Protein AF-A0A1I2IG84-F1 (afdb_monomer)

Organism: NCBI:txid1076937

Radius of gyration: 34.76 Å; Cα contacts (8 Å, |Δi|>4): 180; chains: 1; bounding box: 82×19×116 Å

Foldseek 3Di:
DDCVVVVVVVVVVVVVVVVVVVVVVVVVVVVVVVVVVVVVVVVVVVVVVVVVVVVVVVVVVVVVVVVLVVLLVVLVVQCVVDDDPVSNVVSVVVNVVSVLVVVCVVCQDQKPVSLVVNLVVVLVVLLPDPQADEAEAEPPPDDIDTDDSVLSVVVSVVSVVVCVVQPPANFRYWYWHWDDDQQKIKIWIWTQHPVRDIDIDIDIGGHDPPPPDD

Nearest PDB structures (foldseek):
  5iuj-assembly2_E  TM=4.106E-01  e=4.496E-04  Bacillus subtilis subsp. subtilis str. 168
  3ehh-assembly1_B  TM=4.763E-01  e=6.878E-04  Bacillus subtilis
  7ssi-assembly1_B  TM=4.061E-01  e=7.766E-04  Bacillus subtilis subsp. subtilis str. 168
  3ehh-assembly1_A  TM=4.782E-01  e=1.425E-03  Bacillus subtilis
  5iuk-assembly2_E  TM=3.752E-01  e=1.262E-03  Bacillus subtilis subsp. subtilis str. 168

Sequence (214 aa):
MDIAPLALLVLFFIACILWWRERMRAQHLLREQHRRNAELMRTTERCESLARLHRSAEERERLYADGHAAIRAQLENLLASGPVAAQADLARTLLQHLDATAALIDDVPRTLSETLQAVRSEATRRLTTPAARLDWDCAENLPDLPLAPDQALRLLRRVRETLDELLEDQGQALCIRIDRTGAKLTFEITHENATHVPREAIVRFALPRADTGA

Structure (mmCIF, N/CA/C/O backbone):
data_AF-A0A1I2IG84-F1
#
_entry.id   AF-A0A1I2IG84-F1
#
loop_
_atom_site.group_PDB
_atom_site.id
_atom_site.type_symbol
_atom_site.label_atom_id
_atom_site.label_alt_id
_atom_site.label_comp_id
_atom_site.label_asym_id
_atom_site.label_entity_id
_atom_site.label_seq_id
_atom_site.pdbx_PDB_ins_code
_atom_site.Cartn_x
_atom_site.Cartn_y
_atom_site.Cartn_z
_atom_site.occupancy
_atom_sit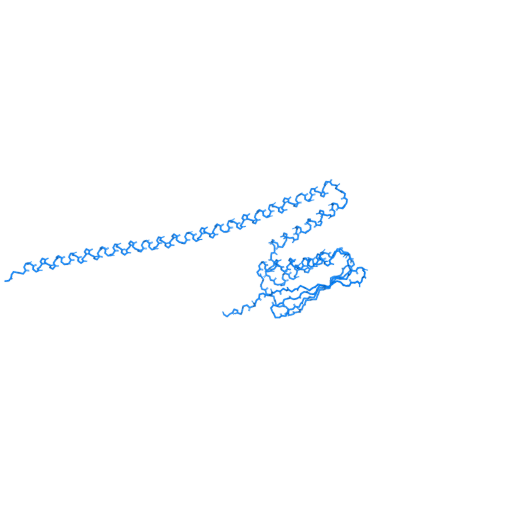e.B_iso_or_equiv
_atom_site.auth_seq_id
_atom_site.auth_comp_id
_atom_site.auth_asym_id
_atom_site.auth_atom_id
_atom_site.pdbx_PDB_model_num
ATOM 1 N N . MET A 1 1 ? -49.528 -10.946 78.533 1.00 54.19 1 MET A N 1
ATOM 2 C CA . MET A 1 1 ? -48.696 -11.324 77.371 1.00 54.19 1 MET A CA 1
ATOM 3 C C . MET A 1 1 ? -47.689 -10.214 77.172 1.00 54.19 1 MET A C 1
ATOM 5 O O . MET A 1 1 ? -48.096 -9.114 76.820 1.00 54.19 1 MET A O 1
ATOM 9 N N . ASP A 1 2 ? -46.420 -10.470 77.479 1.00 74.75 2 ASP A N 1
ATOM 10 C CA . ASP A 1 2 ? -45.370 -9.458 77.374 1.00 74.75 2 ASP A CA 1
ATOM 11 C C . ASP A 1 2 ? -45.037 -9.181 75.907 1.00 74.75 2 ASP A C 1
ATOM 13 O O . ASP A 1 2 ? -44.722 -10.085 75.138 1.00 74.75 2 ASP A O 1
ATOM 17 N N . ILE A 1 3 ? -45.137 -7.910 75.518 1.00 83.56 3 ILE A N 1
ATOM 18 C CA . ILE A 1 3 ? -44.921 -7.418 74.145 1.00 83.56 3 ILE A CA 1
ATOM 19 C C . ILE A 1 3 ? -43.415 -7.196 73.873 1.00 83.56 3 ILE A C 1
ATOM 21 O O . ILE A 1 3 ? -42.967 -7.178 72.726 1.00 83.56 3 ILE A O 1
ATOM 25 N N . ALA A 1 4 ? -42.608 -7.101 74.933 1.00 87.19 4 ALA A N 1
ATOM 26 C CA . ALA A 1 4 ? -41.163 -6.874 74.891 1.00 87.19 4 ALA A CA 1
ATOM 27 C C . ALA A 1 4 ? -40.347 -7.847 74.000 1.00 87.19 4 ALA A C 1
ATOM 29 O O . ALA A 1 4 ? -39.517 -7.361 73.227 1.00 87.19 4 ALA A O 1
ATOM 30 N N . PRO A 1 5 ? -40.551 -9.184 74.022 1.00 91.31 5 PRO A N 1
ATOM 31 C CA . PRO A 1 5 ? -39.768 -10.099 73.184 1.00 91.31 5 PRO A CA 1
ATOM 32 C C . PRO A 1 5 ? -40.062 -9.942 71.685 1.00 91.31 5 PRO A C 1
ATOM 34 O O . PRO A 1 5 ? -39.158 -10.074 70.861 1.00 91.31 5 PRO A O 1
ATOM 37 N N . LEU A 1 6 ? -41.305 -9.609 71.322 1.00 91.19 6 LEU A N 1
ATOM 38 C CA . LEU A 1 6 ? -41.692 -9.347 69.933 1.00 91.19 6 LEU A CA 1
ATOM 39 C C . LEU A 1 6 ? -41.027 -8.073 69.401 1.00 91.19 6 LEU A C 1
ATOM 41 O O . LEU A 1 6 ? -40.508 -8.075 68.287 1.00 91.19 6 LEU A O 1
ATOM 45 N N . ALA A 1 7 ? -40.980 -7.010 70.208 1.00 92.00 7 ALA A N 1
ATOM 46 C CA . ALA A 1 7 ? -40.324 -5.760 69.826 1.00 92.00 7 ALA A CA 1
ATOM 47 C C . ALA A 1 7 ? -38.814 -5.944 69.571 1.00 92.00 7 ALA A C 1
ATOM 49 O O . ALA A 1 7 ? -38.282 -5.415 68.593 1.00 92.00 7 ALA A O 1
ATOM 50 N N . LEU A 1 8 ? -38.130 -6.741 70.400 1.00 94.75 8 LEU A N 1
ATOM 51 C CA . LEU A 1 8 ? -36.711 -7.069 70.214 1.00 94.75 8 LEU A CA 1
ATOM 52 C C . LEU A 1 8 ? -36.457 -7.875 68.936 1.00 94.75 8 LEU A C 1
ATOM 54 O O . LEU A 1 8 ? -35.522 -7.566 68.196 1.00 94.75 8 LEU A O 1
ATOM 58 N N . LEU A 1 9 ? -37.305 -8.865 68.642 1.00 95.12 9 LEU A N 1
ATOM 59 C CA . LEU A 1 9 ? -37.215 -9.641 67.402 1.00 95.12 9 LEU A CA 1
ATOM 60 C C . LEU A 1 9 ? -37.380 -8.758 66.163 1.00 95.12 9 LEU A C 1
ATOM 62 O O . LEU A 1 9 ? -36.622 -8.902 65.205 1.00 95.12 9 LEU A O 1
ATOM 66 N N . VAL A 1 10 ? -38.327 -7.816 66.196 1.00 94.75 10 VAL A N 1
ATOM 67 C CA . VAL A 1 10 ? -38.555 -6.872 65.093 1.00 94.75 10 VAL A CA 1
ATOM 68 C C . VAL A 1 10 ? -37.339 -5.965 64.886 1.00 94.75 10 VAL A C 1
ATOM 70 O O . VAL A 1 10 ? -36.881 -5.818 63.754 1.00 94.75 10 VAL A O 1
ATOM 73 N N . LEU A 1 11 ? -36.762 -5.408 65.956 1.00 95.75 11 LEU A N 1
ATOM 74 C CA . LEU A 1 11 ? -35.555 -4.577 65.863 1.00 95.75 11 LEU A CA 1
ATOM 75 C C . LEU A 1 11 ? -34.353 -5.357 65.319 1.00 95.75 11 LEU A C 1
ATOM 77 O O . LEU A 1 11 ? -33.624 -4.841 64.471 1.00 95.75 11 LEU A O 1
ATOM 81 N N . PHE A 1 12 ? -34.172 -6.605 65.754 1.00 96.44 12 PHE A N 1
ATOM 82 C CA . PHE A 1 12 ? -33.120 -7.480 65.240 1.00 96.44 12 PHE A CA 1
ATOM 83 C C . PHE A 1 12 ? -33.297 -7.757 63.741 1.00 96.44 12 PHE A C 1
ATOM 85 O O . PHE A 1 12 ? -32.346 -7.627 62.970 1.00 96.44 12 PHE A O 1
ATOM 92 N N . PHE A 1 13 ? -34.525 -8.051 63.301 1.00 96.81 13 PHE A N 1
ATOM 93 C CA . PHE A 1 13 ? -34.829 -8.267 61.885 1.00 96.81 13 PHE A CA 1
ATOM 94 C C . PHE A 1 13 ? -34.551 -7.017 61.041 1.00 96.81 13 PHE A C 1
ATOM 96 O O . PHE A 1 13 ? -33.944 -7.113 59.974 1.00 96.81 13 PHE A O 1
ATOM 103 N N . ILE A 1 14 ? -34.934 -5.834 61.535 1.00 96.56 14 ILE A N 1
ATOM 104 C CA . ILE A 1 14 ? -34.659 -4.553 60.870 1.00 96.56 14 ILE A CA 1
ATOM 105 C C . ILE A 1 14 ? -33.147 -4.316 60.763 1.00 96.56 14 ILE A C 1
ATOM 107 O O . ILE A 1 14 ? -32.663 -3.961 59.687 1.00 96.56 14 ILE A O 1
ATOM 111 N N . ALA A 1 15 ? -32.387 -4.560 61.834 1.00 96.19 15 ALA A N 1
ATOM 112 C CA . ALA A 1 15 ? -30.932 -4.422 61.829 1.00 96.19 15 ALA A CA 1
ATOM 113 C C . ALA A 1 15 ? -30.267 -5.378 60.822 1.00 96.19 15 ALA A C 1
ATOM 115 O O . ALA A 1 15 ? -29.409 -4.951 60.045 1.00 96.19 15 ALA A O 1
ATOM 116 N N . CYS A 1 16 ? -30.710 -6.639 60.759 1.00 96.69 16 CYS A N 1
ATOM 117 C CA . CYS A 1 16 ? -30.241 -7.605 59.764 1.00 96.69 16 CYS A CA 1
ATOM 118 C C . CYS A 1 16 ? -30.548 -7.162 58.327 1.00 96.69 16 CYS A C 1
ATOM 120 O O . CYS A 1 16 ? -29.677 -7.262 57.463 1.00 96.69 16 CYS A O 1
ATOM 122 N N . ILE A 1 17 ? -31.751 -6.641 58.062 1.00 96.50 17 ILE A N 1
ATOM 123 C CA . ILE A 1 17 ? -32.136 -6.153 56.729 1.00 96.50 17 ILE A CA 1
ATOM 124 C C . ILE A 1 17 ? -31.284 -4.944 56.323 1.00 96.50 17 ILE A C 1
ATOM 126 O O . ILE A 1 17 ? -30.811 -4.884 55.186 1.00 96.50 17 ILE A O 1
ATOM 130 N N . LEU A 1 18 ? -31.057 -3.988 57.230 1.00 96.44 18 LEU A N 1
ATOM 131 C CA . LEU A 1 18 ? -30.232 -2.808 56.955 1.00 96.44 18 LEU A CA 1
ATOM 132 C C . LEU A 1 18 ? -28.776 -3.192 56.675 1.00 96.44 18 LEU A C 1
ATOM 134 O O . LEU A 1 18 ? -28.220 -2.756 55.664 1.00 96.44 18 LEU A O 1
ATOM 138 N N . TRP A 1 19 ? -28.202 -4.069 57.502 1.00 96.31 19 TRP A N 1
ATOM 139 C CA . TRP A 1 19 ? -26.849 -4.586 57.307 1.00 96.31 19 TRP A CA 1
ATOM 140 C C . TRP A 1 19 ? -26.716 -5.347 55.984 1.00 96.31 19 TRP A C 1
ATOM 142 O O . TRP A 1 19 ? -25.781 -5.107 55.218 1.00 96.31 19 TRP A O 1
ATOM 152 N N . TRP A 1 20 ? -27.686 -6.207 55.654 1.00 94.38 20 TRP A N 1
ATOM 153 C CA . TRP A 1 20 ? -27.698 -6.931 54.383 1.00 94.38 20 TRP A CA 1
ATOM 154 C C . TRP A 1 20 ? -27.808 -5.976 53.190 1.00 94.38 20 TRP A C 1
ATOM 156 O O . TRP A 1 20 ? -27.072 -6.125 52.212 1.00 94.38 20 TRP A O 1
ATOM 166 N N . ARG A 1 21 ? -28.653 -4.942 53.275 1.00 96.44 21 ARG A N 1
ATOM 167 C CA . ARG A 1 21 ? -28.808 -3.940 52.212 1.00 96.44 21 ARG A CA 1
ATOM 168 C C . ARG A 1 21 ? -27.515 -3.167 51.964 1.00 96.44 21 ARG A C 1
ATOM 170 O O . ARG A 1 21 ? -27.141 -2.948 50.813 1.00 96.44 21 ARG A O 1
ATOM 177 N N . GLU A 1 22 ? -26.829 -2.757 53.022 1.00 95.25 22 GLU A N 1
ATOM 178 C CA . GLU A 1 22 ? -25.568 -2.021 52.930 1.00 95.25 22 GLU A CA 1
ATOM 179 C C . GLU A 1 22 ? -24.434 -2.898 52.392 1.00 95.25 22 GLU A C 1
ATOM 181 O O . GLU A 1 22 ? -23.708 -2.499 51.477 1.00 95.25 22 GLU A O 1
ATOM 186 N N . ARG A 1 23 ? -24.367 -4.155 52.845 1.00 95.06 23 ARG A N 1
ATOM 187 C CA . ARG A 1 23 ? -23.447 -5.164 52.311 1.00 95.06 23 ARG A CA 1
ATOM 188 C C . ARG A 1 23 ? -23.690 -5.428 50.822 1.00 95.06 23 ARG A C 1
ATOM 190 O O . ARG A 1 23 ? -22.730 -5.494 50.056 1.00 95.06 23 ARG A O 1
ATOM 197 N N . MET A 1 24 ? -24.951 -5.531 50.396 1.00 92.38 24 MET A N 1
ATOM 198 C CA . MET A 1 24 ? -25.326 -5.732 48.989 1.00 92.38 24 MET A CA 1
ATOM 199 C C . MET A 1 24 ? -24.953 -4.528 48.121 1.00 92.38 24 MET A C 1
ATOM 201 O O . MET A 1 24 ? -24.432 -4.716 47.023 1.00 92.38 24 MET A O 1
ATOM 205 N N . ARG A 1 25 ? -25.140 -3.296 48.616 1.00 93.69 25 ARG A N 1
ATOM 206 C CA . ARG A 1 25 ? -24.696 -2.072 47.923 1.00 93.69 25 ARG A CA 1
ATOM 207 C C . ARG A 1 25 ? -23.181 -2.045 47.743 1.00 93.69 25 ARG A C 1
ATOM 209 O O . ARG A 1 25 ? -22.712 -1.812 46.632 1.00 93.69 25 ARG A O 1
ATOM 216 N N . ALA A 1 26 ? -22.425 -2.348 48.799 1.00 94.44 26 ALA A N 1
ATOM 217 C CA . ALA A 1 26 ? -20.967 -2.411 48.735 1.00 94.44 26 ALA A CA 1
ATOM 218 C C . ALA A 1 26 ? -20.487 -3.470 47.726 1.00 94.44 26 ALA A C 1
ATOM 220 O O . ALA A 1 26 ? -19.595 -3.209 46.922 1.00 94.44 26 ALA A O 1
ATOM 221 N N . GLN A 1 27 ? -21.120 -4.647 47.706 1.00 94.19 27 GLN A N 1
ATOM 222 C CA . GLN A 1 27 ? -20.804 -5.694 46.731 1.00 94.19 27 GLN A CA 1
ATOM 223 C C . GLN A 1 27 ? -21.159 -5.297 45.295 1.00 94.19 27 GLN A C 1
ATOM 225 O O . GLN A 1 27 ? -20.405 -5.617 44.379 1.00 94.19 27 GLN A O 1
ATOM 230 N N . HIS A 1 28 ? -22.279 -4.603 45.081 1.00 93.94 28 HIS A N 1
ATOM 231 C CA . HIS A 1 28 ? -22.644 -4.092 43.760 1.00 93.94 28 HIS A CA 1
ATOM 232 C C . HIS A 1 28 ? -21.615 -3.088 43.236 1.00 93.94 28 HIS A C 1
ATOM 234 O O . HIS A 1 28 ? -21.130 -3.262 42.121 1.00 93.94 28 HIS A O 1
ATOM 240 N N . LEU A 1 29 ? -21.213 -2.113 44.058 1.00 94.50 29 LEU A N 1
ATOM 241 C CA . LEU A 1 29 ? -20.205 -1.116 43.685 1.00 94.50 29 LEU A CA 1
ATOM 242 C C . LEU A 1 29 ? -18.851 -1.758 43.366 1.00 94.50 29 LEU A C 1
ATOM 244 O O . LEU A 1 29 ? -18.219 -1.401 42.374 1.00 94.50 29 LEU A O 1
ATOM 248 N N . LEU A 1 30 ? -18.426 -2.749 44.156 1.00 94.94 30 LEU A N 1
ATOM 249 C CA . LEU A 1 30 ? -17.199 -3.501 43.881 1.00 94.94 30 LEU A CA 1
ATOM 250 C C . LEU A 1 30 ? -17.290 -4.269 42.559 1.00 94.94 30 LEU A C 1
ATOM 252 O O . LEU A 1 30 ? -16.358 -4.228 41.762 1.00 94.94 30 LEU A O 1
ATOM 256 N N . ARG A 1 31 ? -18.415 -4.940 42.286 1.00 92.69 31 ARG A N 1
ATOM 257 C CA . ARG A 1 31 ? -18.624 -5.652 41.015 1.00 92.69 31 ARG A CA 1
ATOM 258 C C . ARG A 1 31 ? -18.608 -4.699 39.827 1.00 92.69 31 ARG A C 1
ATOM 260 O O . ARG A 1 31 ? -18.030 -5.039 38.801 1.00 92.69 31 ARG A O 1
ATOM 267 N N . GLU A 1 32 ? -19.218 -3.526 39.950 1.00 94.94 32 GLU A N 1
ATOM 268 C CA . GLU A 1 32 ? -19.179 -2.499 38.908 1.00 94.94 32 GLU A CA 1
ATOM 269 C C . GLU A 1 32 ? -17.764 -1.969 38.683 1.00 94.94 32 GLU A C 1
ATOM 271 O O . GLU A 1 32 ? -17.335 -1.880 37.536 1.00 94.94 32 GLU A O 1
ATOM 276 N N . GLN A 1 33 ? -17.014 -1.693 39.752 1.00 95.12 33 GLN A N 1
ATOM 277 C CA . GLN A 1 33 ? -15.607 -1.300 39.662 1.00 95.12 33 GLN A CA 1
ATOM 278 C C . GLN A 1 33 ? -14.765 -2.379 38.980 1.00 95.12 33 GLN A C 1
ATOM 280 O O . GLN A 1 33 ? -14.031 -2.080 38.044 1.00 95.12 33 GLN A O 1
ATOM 285 N N . HIS A 1 34 ? -14.919 -3.645 39.370 1.00 94.38 34 HIS A N 1
ATOM 286 C CA . HIS A 1 34 ? -14.220 -4.752 38.720 1.00 94.38 34 HIS A CA 1
ATOM 287 C C . HIS A 1 34 ? -14.606 -4.901 37.248 1.00 94.38 34 HIS A C 1
ATOM 289 O O . HIS A 1 34 ? -13.732 -5.150 36.424 1.00 94.38 34 HIS A O 1
ATOM 295 N N . ARG A 1 35 ? -15.885 -4.713 36.897 1.00 94.31 35 ARG A N 1
ATOM 296 C CA . ARG A 1 35 ? -16.341 -4.732 35.499 1.00 94.31 35 ARG A CA 1
ATOM 297 C C . ARG A 1 35 ? -15.713 -3.602 34.692 1.00 94.31 35 ARG A C 1
ATOM 299 O O . ARG A 1 35 ? -15.143 -3.880 33.645 1.00 94.31 35 ARG A O 1
ATOM 306 N N . ARG A 1 36 ? -15.760 -2.366 35.199 1.00 93.88 36 ARG A N 1
ATOM 307 C CA . ARG A 1 36 ? -15.153 -1.196 34.547 1.00 93.88 36 ARG A CA 1
ATOM 308 C C . ARG A 1 36 ? -13.648 -1.367 34.389 1.00 93.88 36 ARG A C 1
ATOM 310 O O . ARG A 1 36 ? -13.116 -1.097 33.325 1.00 93.88 36 ARG A O 1
ATOM 317 N N . ASN A 1 37 ? -12.968 -1.859 35.420 1.00 95.31 37 ASN A N 1
ATOM 318 C CA . ASN A 1 37 ? -11.525 -2.071 35.373 1.00 95.31 37 ASN A CA 1
ATOM 319 C C . ASN A 1 37 ? -11.152 -3.183 34.376 1.00 95.31 37 ASN A C 1
ATOM 321 O O . ASN A 1 37 ? -10.250 -3.008 33.565 1.00 95.31 37 ASN A O 1
ATOM 325 N N . ALA A 1 38 ? -11.905 -4.288 34.350 1.00 95.00 38 ALA A N 1
ATOM 326 C CA . ALA A 1 38 ? -11.714 -5.347 33.359 1.00 95.00 38 ALA A CA 1
ATOM 327 C C . ALA A 1 38 ? -11.989 -4.868 31.923 1.00 95.00 38 ALA A C 1
ATOM 329 O O . ALA A 1 38 ? -11.320 -5.299 30.987 1.00 95.00 38 ALA A O 1
ATOM 330 N N . GLU A 1 39 ? -12.967 -3.984 31.732 1.00 94.25 39 GLU A N 1
ATOM 331 C CA . GLU A 1 39 ? -13.246 -3.368 30.436 1.00 94.25 39 GLU A CA 1
ATOM 332 C C . GLU A 1 39 ? -12.111 -2.437 30.002 1.00 94.25 39 GLU A C 1
ATOM 334 O O . GLU A 1 39 ? -11.609 -2.584 28.888 1.00 94.25 39 GLU A O 1
ATOM 339 N N . LEU A 1 40 ? -11.632 -1.572 30.903 1.00 94.44 40 LEU A N 1
ATOM 340 C CA . LEU A 1 40 ? -10.475 -0.713 30.656 1.00 94.44 40 LEU A CA 1
ATOM 341 C C . LEU A 1 40 ? -9.246 -1.540 30.269 1.00 94.44 40 LEU A C 1
ATOM 343 O O . LEU A 1 40 ? -8.670 -1.280 29.217 1.00 94.44 40 LEU A O 1
ATOM 347 N N . MET A 1 41 ? -8.916 -2.591 31.026 1.00 94.25 41 MET A N 1
ATOM 348 C CA . MET A 1 41 ? -7.794 -3.488 30.712 1.00 94.25 41 MET A CA 1
ATOM 349 C C . MET A 1 41 ? -7.911 -4.107 29.313 1.00 94.25 41 MET A C 1
ATOM 351 O O . MET A 1 41 ? -6.958 -4.092 28.538 1.00 94.25 41 MET A O 1
ATOM 355 N N . ARG A 1 42 ? -9.103 -4.581 28.929 1.00 93.69 42 ARG A N 1
ATOM 356 C CA . ARG A 1 42 ? -9.329 -5.126 27.579 1.00 93.69 42 ARG A CA 1
ATOM 357 C C . ARG A 1 42 ? -9.151 -4.069 26.496 1.00 93.69 42 ARG A C 1
ATOM 359 O O . ARG A 1 42 ? -8.644 -4.375 25.419 1.00 93.69 42 ARG A O 1
ATOM 366 N N . THR A 1 43 ? -9.598 -2.838 26.740 1.00 92.00 43 THR A N 1
ATOM 367 C CA . THR A 1 43 ? -9.423 -1.749 25.769 1.00 92.00 43 THR A CA 1
ATOM 368 C C . THR A 1 43 ? -7.960 -1.344 25.633 1.00 92.00 43 THR A C 1
ATOM 370 O O . THR A 1 43 ? -7.491 -1.194 24.507 1.00 92.00 43 THR A O 1
ATOM 373 N N . THR A 1 44 ? -7.211 -1.256 26.735 1.00 94.50 44 THR A N 1
ATOM 374 C CA . THR A 1 44 ? -5.780 -0.931 26.701 1.00 94.50 44 THR A CA 1
ATOM 375 C C . THR A 1 44 ? -4.984 -2.016 25.988 1.00 94.50 44 THR A C 1
ATOM 377 O O . THR A 1 44 ? -4.199 -1.696 25.102 1.00 94.50 44 THR A O 1
ATOM 380 N N . GLU A 1 45 ? -5.251 -3.295 26.269 1.00 93.62 45 GLU A N 1
ATOM 381 C CA . GLU A 1 45 ? -4.613 -4.423 25.577 1.00 93.62 45 GLU A CA 1
ATOM 382 C C . GLU A 1 45 ? -4.863 -4.386 24.063 1.00 93.62 45 GLU A C 1
ATOM 384 O O . GLU A 1 45 ? -3.942 -4.591 23.265 1.00 93.62 45 GLU A O 1
ATOM 389 N N . ARG A 1 46 ? -6.100 -4.076 23.650 1.00 90.19 46 ARG A N 1
ATOM 390 C CA . ARG A 1 46 ? -6.453 -3.905 22.233 1.00 90.19 46 ARG A CA 1
ATOM 391 C C . ARG A 1 46 ? -5.684 -2.745 21.610 1.00 90.19 46 ARG A C 1
ATOM 393 O O . ARG A 1 46 ? -5.048 -2.945 20.576 1.00 90.19 46 ARG A O 1
ATOM 400 N N . CYS A 1 47 ? -5.684 -1.572 22.239 1.00 92.75 47 CYS A N 1
ATOM 401 C CA . CYS A 1 47 ? -4.953 -0.405 21.744 1.00 92.75 47 CYS A CA 1
ATOM 402 C C . CYS A 1 47 ? -3.448 -0.679 21.628 1.00 92.75 47 CYS A C 1
ATOM 404 O O . CYS A 1 47 ? -2.843 -0.358 20.609 1.00 92.75 47 CYS A O 1
ATOM 406 N N . GLU A 1 48 ? -2.845 -1.336 22.619 1.00 93.06 48 GLU A N 1
ATOM 407 C CA . GLU A 1 48 ? -1.438 -1.730 22.565 1.00 93.06 48 GLU A CA 1
ATOM 408 C C . GLU A 1 48 ? -1.149 -2.720 21.439 1.00 93.06 48 GLU A C 1
ATOM 410 O O . GLU A 1 48 ? -0.117 -2.612 20.775 1.00 93.06 48 GLU A O 1
ATOM 415 N N . SER A 1 49 ? -2.035 -3.695 21.217 1.00 88.94 49 SER A N 1
ATOM 416 C CA . SER A 1 49 ? -1.872 -4.666 20.134 1.00 88.94 49 SER A CA 1
ATOM 417 C C . SER A 1 49 ? -1.885 -3.985 18.763 1.00 88.94 49 SER A C 1
ATOM 419 O O . SER A 1 49 ? -0.997 -4.242 17.952 1.00 88.94 49 SER A O 1
ATOM 421 N N . LEU A 1 50 ? -2.805 -3.041 18.547 1.00 88.00 50 LEU A N 1
ATOM 422 C CA . LEU A 1 50 ? -2.867 -2.240 17.326 1.00 88.00 50 LEU A CA 1
ATOM 423 C C . LEU A 1 50 ? -1.626 -1.355 17.192 1.00 88.00 50 LEU A C 1
ATOM 425 O O . LEU A 1 50 ? -0.988 -1.352 16.146 1.00 88.00 50 LEU A O 1
ATOM 429 N N . ALA A 1 51 ? -1.209 -0.682 18.267 1.00 85.94 51 ALA A N 1
ATOM 430 C CA . ALA A 1 51 ? -0.002 0.140 18.268 1.00 85.94 51 ALA A CA 1
ATOM 431 C C . ALA A 1 51 ? 1.276 -0.675 17.996 1.00 85.94 51 ALA A C 1
ATOM 433 O O . ALA A 1 51 ? 2.227 -0.155 17.416 1.00 85.94 51 ALA A O 1
ATOM 434 N N . ARG A 1 52 ? 1.339 -1.948 18.411 1.00 85.69 52 ARG A N 1
ATOM 435 C CA . ARG A 1 52 ? 2.443 -2.862 18.063 1.00 85.69 52 ARG A CA 1
ATOM 436 C C . ARG A 1 52 ? 2.432 -3.212 16.574 1.00 85.69 52 ARG A C 1
ATOM 438 O O . ARG A 1 52 ? 3.487 -3.173 15.947 1.00 85.69 52 ARG A O 1
ATOM 445 N N . LEU A 1 53 ? 1.261 -3.511 16.011 1.00 81.12 53 LEU A N 1
ATOM 446 C CA . LEU A 1 53 ? 1.114 -3.805 14.583 1.00 81.12 53 LEU A CA 1
ATOM 447 C C . LEU A 1 53 ? 1.476 -2.593 13.714 1.00 81.12 53 LEU A C 1
ATOM 449 O O . LEU A 1 53 ? 2.236 -2.749 12.761 1.00 81.12 53 LEU A O 1
ATOM 453 N N . HIS A 1 54 ? 1.007 -1.396 14.080 1.00 73.88 54 HIS A N 1
ATOM 454 C CA . HIS A 1 54 ? 1.344 -0.152 13.383 1.00 73.88 54 HIS A CA 1
ATOM 455 C C . HIS A 1 54 ? 2.846 0.129 13.417 1.00 73.88 54 HIS A C 1
ATOM 457 O O . HIS A 1 54 ? 3.452 0.259 12.359 1.00 73.88 54 HIS A O 1
ATOM 463 N N . ARG A 1 55 ? 3.476 0.086 14.599 1.00 77.69 55 ARG A N 1
ATOM 464 C CA . ARG A 1 55 ? 4.932 0.274 14.718 1.00 77.69 55 ARG A CA 1
ATOM 465 C C . ARG A 1 55 ? 5.730 -0.735 13.893 1.00 77.69 55 ARG A C 1
ATOM 467 O O . ARG A 1 55 ? 6.723 -0.375 13.281 1.00 77.69 55 ARG A O 1
ATOM 474 N N . SER A 1 56 ? 5.302 -1.997 13.851 1.00 74.12 56 SER A N 1
ATOM 475 C CA . SER A 1 56 ? 5.965 -3.013 13.025 1.00 74.12 56 SER A CA 1
ATOM 476 C C . SER A 1 56 ? 5.777 -2.776 11.522 1.00 74.12 56 SER A C 1
ATOM 478 O O . SER A 1 56 ? 6.649 -3.141 10.736 1.00 74.12 56 SER A O 1
ATOM 480 N N . ALA A 1 57 ? 4.649 -2.209 11.095 1.00 67.75 57 ALA A N 1
ATOM 481 C CA . ALA A 1 57 ? 4.437 -1.835 9.701 1.00 67.75 57 ALA A CA 1
ATOM 482 C C . ALA A 1 57 ? 5.308 -0.635 9.305 1.00 67.75 57 ALA A C 1
ATOM 484 O O . ALA A 1 57 ? 6.027 -0.736 8.316 1.00 67.75 57 ALA A O 1
ATOM 485 N N . GLU A 1 58 ? 5.317 0.419 10.121 1.00 68.81 58 GLU A N 1
ATOM 486 C CA . GLU A 1 58 ? 6.155 1.609 9.924 1.00 68.81 58 GLU A CA 1
ATOM 487 C C . GLU A 1 58 ? 7.645 1.252 9.883 1.00 68.81 58 GLU A C 1
ATOM 489 O O . GLU A 1 58 ? 8.379 1.726 9.022 1.00 68.81 58 GLU A O 1
ATOM 494 N N . GLU A 1 59 ? 8.100 0.373 10.778 1.00 71.00 59 GLU A N 1
ATOM 495 C CA . GLU A 1 59 ? 9.500 -0.053 10.800 1.00 71.00 59 GLU A CA 1
ATOM 496 C C . GLU A 1 59 ? 9.874 -0.842 9.542 1.00 71.00 59 GLU A C 1
ATOM 498 O O . GLU A 1 59 ? 10.949 -0.648 8.983 1.00 71.00 59 GLU A O 1
ATOM 503 N N . ARG A 1 60 ? 8.976 -1.702 9.042 1.00 68.25 60 ARG A N 1
ATOM 504 C CA . ARG A 1 60 ? 9.206 -2.399 7.768 1.00 68.25 60 ARG A CA 1
ATOM 505 C C . ARG A 1 60 ? 9.313 -1.413 6.614 1.00 68.25 60 ARG A C 1
ATOM 507 O O . ARG A 1 60 ? 10.206 -1.559 5.791 1.00 68.25 60 ARG A O 1
ATOM 514 N N . GLU A 1 61 ? 8.428 -0.427 6.560 1.00 66.81 61 GLU A N 1
ATOM 515 C CA . GLU A 1 61 ? 8.441 0.610 5.528 1.00 66.81 61 GLU A CA 1
ATOM 516 C C . GLU A 1 61 ? 9.742 1.421 5.553 1.00 66.81 61 GLU A C 1
ATOM 518 O O . GLU A 1 61 ? 10.379 1.580 4.513 1.00 66.81 61 GLU A O 1
ATOM 523 N N . ARG A 1 62 ? 10.210 1.816 6.744 1.00 66.88 62 ARG A N 1
ATOM 524 C CA . ARG A 1 62 ? 11.518 2.468 6.924 1.00 66.88 62 ARG A CA 1
ATOM 525 C C . ARG A 1 62 ? 12.673 1.596 6.448 1.00 66.88 62 ARG A C 1
ATOM 527 O O . ARG A 1 62 ? 13.486 2.056 5.658 1.00 66.88 62 ARG A O 1
ATOM 534 N N . LEU A 1 63 ? 12.715 0.330 6.865 1.00 63.00 63 LEU A N 1
ATOM 535 C CA . LEU A 1 63 ? 13.754 -0.607 6.431 1.00 63.00 63 LEU A CA 1
ATOM 536 C C . LEU A 1 63 ? 13.761 -0.798 4.907 1.00 63.00 63 LEU A C 1
ATOM 538 O O . LEU A 1 63 ? 14.831 -0.918 4.311 1.00 63.00 63 LEU A O 1
ATOM 542 N N . TYR A 1 64 ? 12.589 -0.814 4.262 1.00 65.94 64 TYR A N 1
ATOM 543 C CA . TYR A 1 64 ? 12.495 -0.873 2.802 1.00 65.94 64 TYR A CA 1
ATOM 544 C C . TYR A 1 64 ? 13.012 0.404 2.137 1.00 65.94 64 TYR A C 1
ATOM 546 O O . TYR A 1 64 ? 13.759 0.302 1.163 1.00 65.94 64 TYR A O 1
ATOM 554 N N . ALA A 1 65 ? 12.662 1.580 2.659 1.00 66.31 65 ALA A N 1
ATOM 555 C CA . ALA A 1 65 ? 13.143 2.860 2.145 1.00 66.31 65 ALA A CA 1
ATOM 556 C C . ALA A 1 65 ? 14.670 2.999 2.287 1.00 66.31 65 ALA A C 1
ATOM 558 O O . ALA A 1 65 ? 15.354 3.335 1.319 1.00 66.31 65 ALA A O 1
ATOM 559 N N . ASP A 1 66 ? 15.219 2.653 3.454 1.00 65.44 66 ASP A N 1
ATOM 560 C CA . ASP A 1 66 ? 16.662 2.683 3.711 1.00 65.44 66 ASP A CA 1
ATOM 561 C C . ASP A 1 66 ? 17.410 1.686 2.815 1.00 65.44 66 ASP A C 1
ATOM 563 O O . ASP A 1 66 ? 18.451 2.008 2.236 1.00 65.44 66 ASP A O 1
ATOM 567 N N . GLY A 1 67 ? 16.856 0.479 2.644 1.00 67.19 67 GLY A N 1
ATOM 568 C CA . GLY A 1 67 ? 17.397 -0.525 1.731 1.00 67.19 67 GLY A CA 1
ATOM 569 C C . GLY A 1 67 ? 17.402 -0.050 0.276 1.00 67.19 67 GLY A C 1
ATOM 570 O O . GLY A 1 67 ? 18.394 -0.228 -0.431 1.00 67.19 67 GLY A O 1
ATOM 571 N N . HIS A 1 68 ? 16.324 0.599 -0.167 1.00 72.94 68 HIS A N 1
ATOM 572 C CA . HIS A 1 68 ? 16.208 1.167 -1.511 1.00 72.94 68 HIS A CA 1
ATOM 573 C C . HIS A 1 68 ? 17.249 2.263 -1.758 1.00 72.94 68 HIS A C 1
ATOM 575 O O . HIS A 1 68 ? 17.983 2.201 -2.747 1.00 72.94 68 HIS A O 1
ATOM 581 N N . ALA A 1 69 ? 17.395 3.197 -0.816 1.00 69.81 69 ALA A N 1
ATOM 582 C CA . ALA A 1 69 ? 18.391 4.261 -0.887 1.00 69.81 69 ALA A CA 1
ATOM 583 C C . ALA A 1 69 ? 19.828 3.711 -0.915 1.00 69.81 69 ALA A C 1
ATOM 585 O O . ALA A 1 69 ? 20.656 4.178 -1.700 1.00 69.81 69 ALA A O 1
ATOM 586 N N . ALA A 1 70 ? 20.122 2.687 -0.107 1.00 74.31 70 ALA A N 1
ATOM 587 C CA . ALA A 1 70 ? 21.434 2.047 -0.084 1.00 74.31 70 ALA A CA 1
ATOM 588 C C . ALA A 1 70 ? 21.773 1.361 -1.420 1.00 74.31 70 ALA A C 1
ATOM 590 O O . ALA A 1 70 ? 22.888 1.515 -1.924 1.00 74.31 70 ALA A O 1
ATOM 591 N N . ILE A 1 71 ? 20.818 0.643 -2.024 1.00 77.19 71 ILE A N 1
ATOM 592 C CA . ILE A 1 71 ? 21.008 -0.001 -3.334 1.00 77.19 71 ILE A CA 1
ATOM 593 C C . ILE A 1 71 ? 21.158 1.056 -4.436 1.00 77.19 71 ILE A C 1
ATOM 595 O O . ILE A 1 71 ? 22.048 0.927 -5.279 1.00 77.19 71 ILE A O 1
ATOM 599 N N . ARG A 1 72 ? 20.350 2.128 -4.412 1.00 78.44 72 ARG A N 1
ATOM 600 C CA . ARG A 1 72 ? 20.473 3.253 -5.354 1.00 78.44 72 ARG A CA 1
ATOM 601 C C . ARG A 1 72 ? 21.882 3.846 -5.312 1.00 78.44 72 ARG A C 1
ATOM 603 O O . ARG A 1 72 ? 22.538 3.919 -6.347 1.00 78.44 72 ARG A O 1
ATOM 610 N N . ALA A 1 73 ? 22.386 4.165 -4.120 1.00 76.31 73 ALA A N 1
ATOM 611 C CA . ALA A 1 73 ? 23.725 4.723 -3.944 1.00 76.31 73 ALA A CA 1
ATOM 612 C C . ALA A 1 73 ? 24.836 3.781 -4.448 1.00 76.31 73 ALA A C 1
ATOM 614 O O . ALA A 1 73 ? 25.835 4.233 -5.008 1.00 76.31 73 ALA A O 1
ATOM 615 N N . GLN A 1 74 ? 24.686 2.462 -4.284 1.00 78.94 74 GLN A N 1
ATOM 616 C CA . GLN A 1 74 ? 25.643 1.489 -4.825 1.00 78.94 74 GLN A CA 1
ATOM 617 C C . GLN A 1 74 ? 25.643 1.458 -6.358 1.00 78.94 74 GLN A C 1
ATOM 619 O O . GLN A 1 74 ? 26.714 1.435 -6.964 1.00 78.94 74 GLN A O 1
ATOM 624 N N . LEU A 1 75 ? 24.468 1.485 -6.990 1.00 82.44 75 LEU A N 1
ATOM 625 C CA . LEU A 1 75 ? 24.348 1.498 -8.449 1.00 82.44 75 LEU A CA 1
ATOM 626 C C . LEU A 1 75 ? 24.850 2.817 -9.056 1.00 82.44 75 LEU A C 1
ATOM 628 O O . LEU A 1 75 ? 25.550 2.799 -10.067 1.00 82.44 75 LEU A O 1
ATOM 632 N N . GLU A 1 76 ? 24.567 3.954 -8.419 1.00 82.25 76 GLU A N 1
ATOM 633 C CA . GLU A 1 76 ? 25.113 5.259 -8.813 1.00 82.25 76 GLU A CA 1
ATOM 634 C C . GLU A 1 76 ? 26.641 5.293 -8.696 1.00 82.25 76 GLU A C 1
ATOM 636 O O . GLU A 1 76 ? 27.325 5.757 -9.610 1.00 82.25 76 GLU A O 1
ATOM 641 N N . ASN A 1 77 ? 27.200 4.730 -7.620 1.00 82.19 77 ASN A N 1
ATOM 642 C CA . ASN A 1 77 ? 28.648 4.588 -7.475 1.00 82.19 77 ASN A CA 1
ATOM 643 C C . ASN A 1 77 ? 29.247 3.689 -8.559 1.00 82.19 77 ASN A C 1
ATOM 645 O O . ASN A 1 77 ? 30.309 4.012 -9.092 1.00 82.19 77 ASN A O 1
ATOM 649 N N . LEU A 1 78 ? 28.578 2.592 -8.929 1.00 82.94 78 LEU A N 1
ATOM 650 C CA . LEU A 1 78 ? 29.009 1.750 -10.047 1.00 82.94 78 LEU A CA 1
ATOM 651 C C . LEU A 1 78 ? 29.024 2.532 -11.365 1.00 82.94 78 LEU A C 1
ATOM 653 O O . LEU A 1 78 ? 29.973 2.380 -12.125 1.00 82.94 78 LEU A O 1
ATOM 657 N N . LEU A 1 79 ? 28.050 3.412 -11.617 1.00 80.75 79 LEU A N 1
ATOM 658 C CA . LEU A 1 79 ? 28.056 4.294 -12.791 1.00 80.75 79 LEU A CA 1
ATOM 659 C C . LEU A 1 79 ? 29.198 5.315 -12.760 1.00 80.75 79 LEU A C 1
ATOM 661 O O . LEU A 1 79 ? 29.850 5.541 -13.780 1.00 80.75 79 LEU A O 1
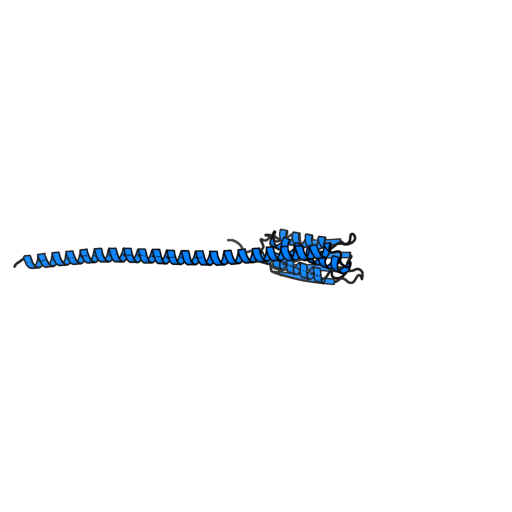ATOM 665 N N . ALA A 1 80 ? 29.451 5.917 -11.598 1.00 76.06 80 ALA A N 1
ATOM 666 C CA . ALA A 1 80 ? 30.496 6.921 -11.417 1.00 76.06 80 ALA A CA 1
ATOM 667 C C . ALA A 1 80 ? 31.917 6.333 -11.488 1.00 76.06 80 ALA A C 1
ATOM 669 O O . ALA A 1 80 ? 32.851 7.025 -11.888 1.00 76.06 80 ALA A O 1
ATOM 670 N N . SER A 1 81 ? 32.082 5.052 -11.150 1.00 75.88 81 SER A N 1
ATOM 671 C CA . SER A 1 81 ? 33.383 4.365 -11.105 1.00 75.88 81 SER A CA 1
ATOM 672 C C . SER A 1 81 ? 33.979 4.053 -12.490 1.00 75.88 81 SER A C 1
ATOM 674 O O . SER A 1 81 ? 35.053 3.461 -12.570 1.00 75.88 81 SER A O 1
ATOM 676 N N . GLY A 1 82 ? 33.313 4.451 -13.581 1.00 60.50 82 GLY A N 1
ATOM 677 C CA . GLY A 1 82 ? 33.798 4.295 -14.956 1.00 60.50 82 GLY A CA 1
ATOM 678 C C . GLY A 1 82 ? 33.955 2.840 -15.426 1.00 60.50 82 GLY A C 1
ATOM 679 O O . GLY A 1 82 ? 35.038 2.477 -15.887 1.00 60.50 82 GLY A O 1
ATOM 680 N N . PRO A 1 83 ? 32.928 1.978 -15.315 1.00 60.31 83 PRO A N 1
ATOM 681 C CA . PRO A 1 83 ? 33.040 0.592 -15.735 1.00 60.31 83 PRO A CA 1
ATOM 682 C C . PRO A 1 83 ? 32.899 0.439 -17.259 1.00 60.31 83 PRO A C 1
ATOM 684 O O . PRO A 1 83 ? 32.514 1.361 -17.982 1.00 60.31 83 PRO A O 1
ATOM 687 N N . VAL A 1 84 ? 33.179 -0.775 -17.744 1.00 67.38 84 VAL A N 1
ATOM 688 C CA . VAL A 1 84 ? 32.909 -1.232 -19.119 1.00 67.38 84 VAL A CA 1
ATOM 689 C C . VAL A 1 84 ? 31.468 -0.874 -19.508 1.00 67.38 84 VAL A C 1
ATOM 691 O O . VAL A 1 84 ? 30.558 -1.087 -18.710 1.00 67.38 84 VAL A O 1
ATOM 694 N N . ALA A 1 85 ? 31.245 -0.369 -20.729 1.00 70.44 85 ALA A N 1
ATOM 695 C CA . ALA A 1 85 ? 29.947 0.151 -21.192 1.00 70.44 85 ALA A CA 1
ATOM 696 C C . ALA A 1 85 ? 28.741 -0.748 -20.832 1.00 70.44 85 ALA A C 1
ATOM 698 O O . ALA A 1 85 ? 27.727 -0.251 -20.350 1.00 70.44 85 ALA A O 1
ATOM 699 N N . ALA A 1 86 ? 28.900 -2.072 -20.935 1.00 69.19 86 ALA A N 1
ATOM 700 C CA . ALA A 1 86 ? 27.873 -3.056 -20.582 1.00 69.19 86 ALA A CA 1
ATOM 701 C C . ALA A 1 86 ? 27.444 -3.039 -19.096 1.00 69.19 86 ALA A C 1
ATOM 703 O O . ALA A 1 86 ? 26.274 -3.247 -18.789 1.00 69.19 86 ALA A O 1
ATOM 704 N N . GLN A 1 87 ? 28.361 -2.782 -18.159 1.00 72.38 87 GLN A N 1
ATOM 705 C CA . GLN A 1 87 ? 28.037 -2.672 -16.728 1.00 72.38 87 GLN A CA 1
ATOM 706 C C . GLN A 1 87 ? 27.341 -1.348 -16.405 1.00 72.38 87 GLN A C 1
ATOM 708 O O . GLN A 1 87 ? 26.477 -1.311 -15.531 1.00 72.38 87 GLN A O 1
ATOM 713 N N . ALA A 1 88 ? 27.684 -0.276 -17.123 1.00 75.00 88 ALA A N 1
ATOM 714 C CA . ALA A 1 88 ? 27.003 1.003 -16.978 1.00 75.00 88 ALA A CA 1
ATOM 715 C C . ALA A 1 88 ? 25.558 0.934 -17.497 1.00 75.00 88 ALA A C 1
ATOM 717 O O . ALA A 1 88 ? 24.652 1.455 -16.854 1.00 75.00 88 ALA A O 1
ATOM 718 N N . ASP A 1 89 ? 25.320 0.249 -18.615 1.00 69.81 89 ASP A N 1
ATOM 719 C CA .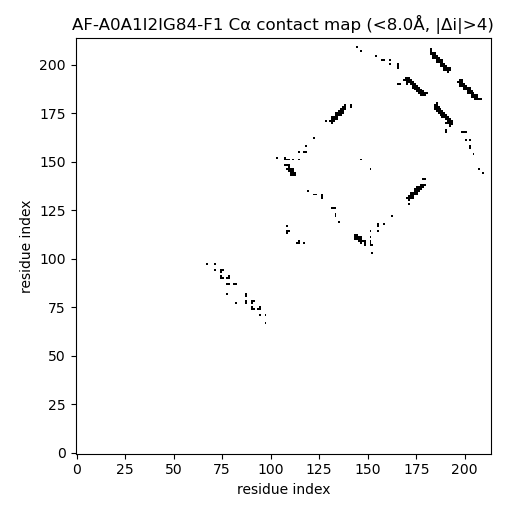 ASP A 1 89 ? 23.961 0.035 -19.120 1.00 69.81 89 ASP A CA 1
ATOM 720 C C . ASP A 1 89 ? 23.133 -0.823 -18.160 1.00 69.81 89 ASP A C 1
ATOM 722 O O . ASP A 1 89 ? 22.028 -0.432 -17.789 1.00 69.81 89 ASP A O 1
ATOM 726 N N . 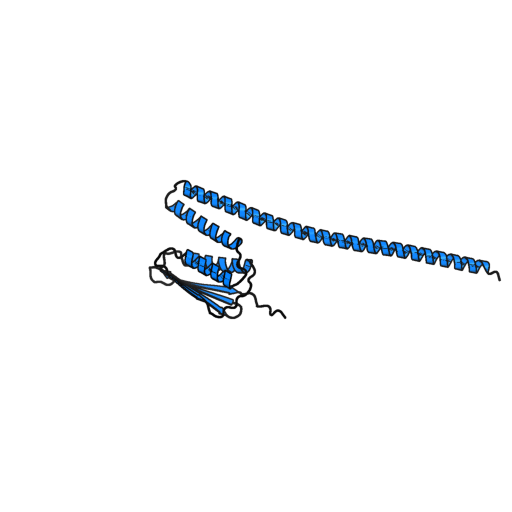LEU A 1 90 ? 23.703 -1.916 -17.643 1.00 73.81 90 LEU A N 1
ATOM 727 C CA . LEU A 1 90 ? 23.034 -2.763 -16.654 1.00 73.81 90 LEU A CA 1
ATOM 728 C C . LEU A 1 90 ? 22.700 -2.000 -15.360 1.00 73.81 90 LEU A C 1
ATOM 730 O O . LEU A 1 90 ? 21.593 -2.127 -14.838 1.00 73.81 90 LEU A O 1
ATOM 734 N N . ALA A 1 91 ? 23.614 -1.166 -14.854 1.00 74.94 91 ALA A N 1
ATOM 735 C CA . ALA A 1 91 ? 23.358 -0.339 -13.675 1.00 74.94 91 ALA A CA 1
ATOM 736 C C . ALA A 1 91 ? 22.260 0.715 -13.9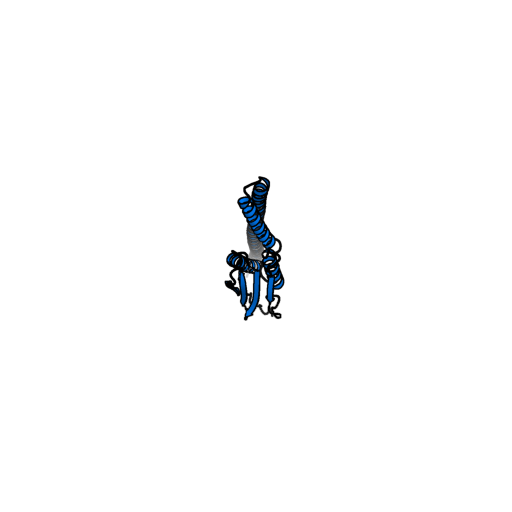22 1.00 74.94 91 ALA A C 1
ATOM 738 O O . ALA A 1 91 ? 21.424 0.929 -13.043 1.00 74.94 91 ALA A O 1
ATOM 739 N N . ARG A 1 92 ? 22.197 1.323 -15.120 1.00 74.75 92 ARG A N 1
ATOM 740 C CA . ARG A 1 92 ? 21.096 2.230 -15.508 1.00 74.75 92 ARG A CA 1
ATOM 741 C C . ARG A 1 92 ? 19.755 1.504 -15.544 1.00 74.75 92 ARG A C 1
ATOM 743 O O . ARG A 1 92 ? 18.787 2.021 -14.995 1.00 74.75 92 ARG A O 1
ATOM 750 N N . THR A 1 93 ? 19.700 0.315 -16.140 1.00 71.94 93 THR A N 1
ATOM 751 C CA . THR A 1 93 ? 18.482 -0.506 -16.189 1.00 71.94 93 THR A CA 1
ATOM 752 C C . THR A 1 93 ? 18.002 -0.865 -14.782 1.00 71.94 93 THR A C 1
ATOM 754 O O . THR A 1 93 ? 16.825 -0.693 -14.466 1.00 71.94 93 THR A O 1
ATOM 757 N N . LEU A 1 94 ? 18.906 -1.284 -13.889 1.00 72.88 94 LEU A N 1
ATOM 758 C CA . LEU A 1 94 ? 18.554 -1.594 -12.500 1.00 72.88 94 LEU A CA 1
ATOM 759 C C . LEU A 1 94 ? 18.059 -0.366 -11.724 1.00 72.88 94 LEU A C 1
ATOM 761 O O . LEU A 1 94 ? 17.064 -0.480 -11.010 1.00 72.88 94 LEU A O 1
ATOM 765 N N . LEU A 1 95 ? 18.690 0.802 -11.892 1.00 75.69 95 LEU A N 1
ATOM 766 C CA . LEU A 1 95 ? 18.221 2.056 -11.289 1.00 75.69 95 LEU A CA 1
ATOM 767 C C . LEU A 1 95 ? 16.819 2.430 -11.778 1.00 75.69 95 LEU A C 1
ATOM 769 O O . LEU A 1 95 ? 15.949 2.729 -10.966 1.00 75.69 95 LEU A O 1
ATOM 773 N N . GLN A 1 96 ? 16.563 2.326 -13.084 1.00 74.12 96 GLN A N 1
ATOM 774 C CA . GLN A 1 96 ? 15.242 2.591 -13.657 1.00 74.12 96 GLN A CA 1
ATOM 775 C C . GLN A 1 96 ? 14.171 1.651 -13.093 1.00 74.12 96 GLN A C 1
ATOM 777 O O . GLN A 1 96 ? 13.078 2.100 -12.748 1.00 74.12 96 GLN A O 1
ATOM 782 N N . HIS A 1 97 ? 14.471 0.356 -12.951 1.00 70.81 97 HIS A N 1
ATOM 783 C CA . HIS A 1 97 ? 13.536 -0.594 -12.348 1.00 70.81 97 HIS A CA 1
ATOM 784 C C . HIS A 1 97 ? 13.268 -0.297 -10.872 1.00 70.81 97 HIS A C 1
ATOM 786 O O . HIS A 1 97 ? 12.117 -0.402 -10.437 1.00 70.81 97 HIS A O 1
ATOM 792 N N . LEU A 1 98 ? 14.311 0.078 -10.129 1.00 73.88 98 LEU A N 1
ATOM 793 C CA . LEU A 1 98 ? 14.267 0.400 -8.708 1.00 73.88 98 LEU A CA 1
ATOM 794 C C . LEU A 1 98 ? 13.451 1.682 -8.460 1.00 73.88 98 LEU A C 1
ATOM 796 O O . LEU A 1 98 ? 12.548 1.691 -7.619 1.00 73.88 98 LEU A O 1
ATOM 800 N N . ASP A 1 99 ? 13.662 2.724 -9.259 1.00 68.94 99 ASP A N 1
ATOM 801 C CA . ASP A 1 99 ? 12.891 3.970 -9.207 1.00 68.94 99 ASP A CA 1
ATOM 802 C C . ASP A 1 99 ? 11.434 3.760 -9.629 1.00 68.94 99 ASP A C 1
ATOM 804 O O . ASP A 1 99 ? 10.520 4.243 -8.961 1.00 68.94 99 ASP A O 1
ATOM 808 N N . ALA A 1 100 ? 11.189 2.958 -10.669 1.00 65.81 100 ALA A N 1
ATOM 809 C CA . ALA A 1 100 ? 9.836 2.603 -11.091 1.00 65.81 100 ALA A CA 1
ATOM 810 C C . ALA A 1 100 ? 9.084 1.782 -10.030 1.00 65.81 100 ALA A C 1
ATOM 812 O O . ALA A 1 100 ? 7.861 1.857 -9.947 1.00 65.81 100 ALA A O 1
ATOM 813 N N . THR A 1 101 ? 9.778 0.971 -9.220 1.00 66.12 101 THR A N 1
ATOM 814 C CA . THR A 1 101 ? 9.152 0.300 -8.067 1.00 66.12 101 THR A CA 1
ATOM 815 C C . THR A 1 101 ? 8.875 1.241 -6.899 1.00 66.12 101 THR A C 1
ATOM 817 O O . THR A 1 101 ? 7.830 1.088 -6.279 1.00 66.12 101 THR A O 1
ATOM 820 N N . ALA A 1 102 ? 9.747 2.215 -6.617 1.00 62.72 102 ALA A N 1
ATOM 821 C CA . ALA A 1 102 ? 9.523 3.188 -5.542 1.00 62.72 102 ALA A CA 1
ATOM 822 C C . ALA A 1 102 ? 8.405 4.179 -5.873 1.00 62.72 102 ALA A C 1
ATOM 824 O O . ALA A 1 102 ? 7.533 4.401 -5.043 1.00 62.72 102 ALA A O 1
ATOM 825 N N . ALA A 1 103 ? 8.351 4.682 -7.110 1.00 62.19 103 ALA A N 1
ATOM 826 C CA . ALA A 1 103 ? 7.263 5.549 -7.565 1.00 62.19 103 ALA A CA 1
ATOM 827 C C . ALA A 1 103 ? 5.883 4.881 -7.418 1.00 62.19 103 ALA A C 1
ATOM 829 O O . ALA A 1 103 ? 4.886 5.546 -7.168 1.00 62.19 103 ALA A O 1
ATOM 830 N N . LEU A 1 104 ? 5.836 3.550 -7.531 1.00 62.06 104 LEU A N 1
ATOM 831 C CA . LEU A 1 104 ? 4.626 2.759 -7.325 1.00 62.06 104 LEU A CA 1
ATOM 832 C C . LEU A 1 104 ? 4.176 2.700 -5.859 1.00 62.06 104 LEU A C 1
ATOM 834 O O . LEU A 1 104 ? 2.997 2.483 -5.597 1.00 62.06 104 LEU A O 1
ATOM 838 N N . ILE A 1 105 ? 5.127 2.798 -4.929 1.00 60.22 105 ILE A N 1
ATOM 839 C CA . ILE A 1 105 ? 4.908 2.708 -3.481 1.00 60.22 105 ILE A CA 1
ATOM 840 C C . ILE A 1 105 ? 4.533 4.085 -2.920 1.00 60.22 105 ILE A C 1
ATOM 842 O O . ILE A 1 105 ? 3.633 4.161 -2.089 1.00 60.22 105 ILE A O 1
ATOM 846 N N . ASP A 1 106 ? 5.166 5.154 -3.411 1.00 58.06 106 ASP A N 1
ATOM 847 C CA . ASP A 1 106 ? 4.952 6.520 -2.915 1.00 58.06 106 ASP A CA 1
ATOM 848 C C . ASP A 1 106 ? 3.653 7.169 -3.428 1.00 58.06 106 ASP A C 1
ATOM 850 O O . ASP A 1 106 ? 3.052 7.974 -2.717 1.00 58.06 106 ASP A O 1
ATOM 854 N N . ASP A 1 107 ? 3.185 6.812 -4.630 1.00 62.84 107 ASP A N 1
ATOM 855 C CA . ASP A 1 107 ? 1.964 7.365 -5.236 1.00 62.84 107 ASP A CA 1
ATOM 856 C C . ASP A 1 107 ? 1.026 6.240 -5.680 1.00 62.84 107 ASP A C 1
ATOM 858 O O . ASP A 1 107 ? 0.822 5.990 -6.869 1.00 62.84 107 ASP A O 1
ATOM 862 N N . VAL A 1 108 ? 0.512 5.476 -4.707 1.00 64.94 108 VAL A N 1
ATOM 863 C CA . VAL A 1 108 ? -0.368 4.344 -5.014 1.00 64.94 108 VAL A CA 1
ATOM 864 C C . VAL A 1 108 ? -1.664 4.864 -5.645 1.00 64.94 108 VAL A C 1
ATOM 866 O O . VAL A 1 108 ? -2.432 5.546 -4.954 1.00 64.94 108 VAL A O 1
ATOM 869 N N . PRO A 1 109 ? -1.958 4.495 -6.908 1.00 68.25 109 PRO A N 1
ATOM 870 C CA . PRO A 1 109 ? -3.195 4.886 -7.564 1.00 68.25 109 PRO A CA 1
ATOM 871 C C . PRO A 1 109 ? -4.402 4.437 -6.742 1.00 68.25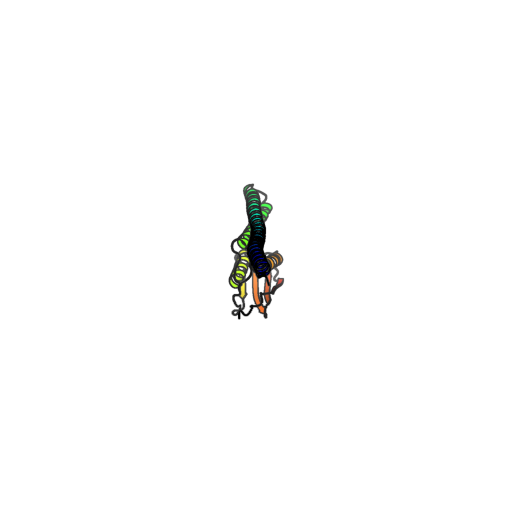 109 PRO A C 1
ATOM 873 O O . PRO A 1 109 ? -4.495 3.278 -6.324 1.00 68.25 109 PRO A O 1
ATOM 876 N N . ARG A 1 110 ? -5.333 5.355 -6.502 1.00 77.06 110 ARG A N 1
ATOM 877 C CA . ARG A 1 110 ? -6.546 5.122 -5.712 1.00 77.06 110 ARG A CA 1
ATOM 878 C C . ARG A 1 110 ? -7.723 4.736 -6.589 1.00 77.06 110 ARG A C 1
ATOM 880 O O . ARG A 1 110 ? -8.681 4.143 -6.088 1.00 77.06 110 ARG A O 1
ATOM 887 N N . THR A 1 111 ? -7.655 5.035 -7.884 1.00 85.00 111 THR A N 1
ATOM 888 C CA . THR A 1 111 ? -8.692 4.677 -8.852 1.00 85.00 111 THR A CA 1
ATOM 889 C C . THR A 1 111 ? -8.161 3.831 -10.006 1.00 85.00 111 THR A C 1
ATOM 891 O O . THR A 1 111 ? -6.951 3.722 -10.256 1.00 85.00 111 THR A O 1
ATOM 894 N N . LEU A 1 112 ? -9.084 3.180 -10.715 1.00 86.06 112 LEU A N 1
ATOM 895 C CA . LEU A 1 112 ? -8.766 2.421 -11.915 1.00 86.06 112 LEU A CA 1
ATOM 896 C C . LEU A 1 112 ? -8.173 3.331 -12.995 1.00 86.06 112 LEU A C 1
ATOM 898 O O . LEU A 1 112 ? -7.166 2.956 -13.591 1.00 86.06 112 LEU A O 1
ATOM 902 N N . SER A 1 113 ? -8.729 4.526 -13.207 1.00 85.19 113 SER A N 1
ATOM 903 C CA . SER A 1 113 ? -8.212 5.488 -14.189 1.00 85.19 113 SER A CA 1
ATOM 904 C C . SER A 1 113 ? -6.769 5.892 -13.899 1.00 85.19 113 SER A C 1
ATOM 906 O O . SER A 1 113 ? -5.934 5.857 -14.801 1.00 85.19 113 SER A O 1
ATOM 908 N N . GLU A 1 114 ? -6.449 6.206 -12.641 1.00 81.69 114 GLU A N 1
ATOM 909 C CA . GLU A 1 114 ? -5.083 6.541 -12.218 1.00 81.69 114 GLU A CA 1
ATOM 910 C C . GLU A 1 114 ? -4.128 5.362 -12.462 1.00 81.69 114 GLU A C 1
ATOM 912 O O . GLU A 1 114 ? -3.021 5.530 -12.978 1.00 81.69 114 GLU A O 1
ATOM 917 N N . THR A 1 115 ? -4.584 4.139 -12.175 1.00 84.31 115 THR A N 1
ATOM 918 C CA . THR A 1 115 ? -3.789 2.925 -12.403 1.00 84.31 115 THR A CA 1
ATOM 919 C C . THR A 1 115 ? -3.524 2.701 -13.893 1.00 84.31 115 THR A C 1
ATOM 921 O O . THR A 1 115 ? -2.398 2.397 -14.286 1.00 84.31 115 THR A O 1
ATOM 924 N N . LEU A 1 116 ? -4.535 2.880 -14.746 1.00 87.50 116 LEU A N 1
ATOM 925 C CA . LEU A 1 116 ? -4.397 2.765 -16.198 1.00 87.50 116 LEU A CA 1
ATOM 926 C C . LEU A 1 116 ? -3.502 3.867 -16.778 1.00 87.50 116 LEU A C 1
ATOM 928 O O . LEU A 1 116 ? -2.709 3.603 -17.682 1.00 87.50 116 LEU A O 1
ATOM 932 N N . GLN A 1 117 ? -3.563 5.081 -16.231 1.00 83.00 117 GLN A N 1
ATOM 933 C CA . GLN A 1 117 ? -2.670 6.175 -16.607 1.00 83.00 117 GLN A CA 1
ATOM 934 C C . GLN A 1 117 ? -1.212 5.872 -16.239 1.00 83.00 117 GLN A C 1
ATOM 936 O O . GLN A 1 117 ? -0.309 6.137 -17.040 1.00 83.00 117 GLN A O 1
ATOM 941 N N . ALA A 1 118 ? -0.970 5.270 -15.073 1.00 81.25 118 ALA A N 1
ATOM 942 C CA . ALA A 1 118 ? 0.354 4.802 -14.676 1.00 81.25 118 ALA A CA 1
ATOM 943 C C . ALA A 1 118 ? 0.871 3.695 -15.615 1.00 81.25 118 ALA A C 1
ATOM 945 O O . ALA A 1 118 ? 2.015 3.768 -16.068 1.00 81.25 118 ALA A O 1
ATOM 946 N N . VAL A 1 119 ? 0.018 2.733 -15.998 1.00 84.62 119 VAL A N 1
ATOM 947 C CA . VAL A 1 119 ? 0.349 1.706 -17.007 1.00 84.62 119 VAL A CA 1
ATOM 948 C C . VAL A 1 119 ? 0.715 2.341 -18.352 1.00 84.62 119 VAL A C 1
ATOM 950 O O . VAL A 1 119 ? 1.746 1.997 -18.929 1.00 84.62 119 VAL A O 1
ATOM 953 N N . ARG A 1 120 ? -0.086 3.293 -18.846 1.00 85.19 120 ARG A N 1
ATOM 954 C CA . ARG A 1 120 ? 0.177 3.992 -20.114 1.00 85.19 120 ARG A CA 1
ATOM 955 C C . ARG A 1 120 ? 1.504 4.741 -20.080 1.00 85.19 120 ARG A C 1
ATOM 957 O O . ARG A 1 120 ? 2.269 4.695 -21.043 1.00 85.19 120 ARG A O 1
ATOM 964 N N . SER A 1 121 ? 1.777 5.426 -18.974 1.00 79.50 121 SER A N 1
ATOM 965 C CA . SER A 1 121 ? 3.009 6.193 -18.779 1.00 79.50 121 SER A CA 1
ATOM 966 C C . SER A 1 121 ? 4.234 5.276 -18.757 1.00 79.50 121 SER A C 1
ATOM 968 O O . SER A 1 121 ? 5.242 5.582 -19.390 1.00 79.50 121 SER A O 1
ATOM 970 N N . GLU A 1 122 ? 4.133 4.122 -18.094 1.00 79.38 122 GLU A N 1
ATOM 971 C CA . GLU A 1 122 ? 5.184 3.101 -18.082 1.00 79.38 122 GLU A CA 1
ATOM 972 C C . GLU A 1 122 ? 5.422 2.504 -19.474 1.00 79.38 122 GLU A C 1
ATOM 974 O O . GLU A 1 122 ? 6.565 2.456 -19.925 1.00 79.38 122 GLU A O 1
ATOM 979 N N . ALA A 1 123 ? 4.361 2.109 -20.186 1.00 81.50 123 ALA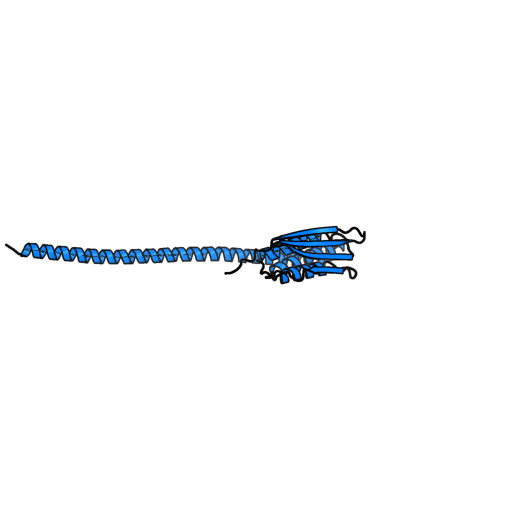 A N 1
ATOM 980 C CA . ALA A 1 123 ? 4.472 1.589 -21.549 1.00 81.50 123 ALA A CA 1
ATOM 981 C C . ALA A 1 123 ? 5.126 2.615 -22.487 1.00 81.50 123 ALA A C 1
ATOM 983 O O . ALA A 1 123 ? 6.034 2.277 -23.238 1.00 81.50 123 ALA A O 1
ATOM 984 N N . THR A 1 124 ? 4.735 3.888 -22.376 1.00 80.50 124 THR A N 1
ATOM 985 C CA . THR A 1 124 ? 5.327 4.989 -23.153 1.00 80.50 124 THR A CA 1
ATOM 986 C C . THR A 1 124 ? 6.812 5.161 -22.840 1.00 80.50 124 THR A C 1
ATOM 988 O O . THR A 1 124 ? 7.621 5.285 -23.750 1.00 80.50 124 THR A O 1
ATOM 991 N N . ARG A 1 125 ? 7.192 5.140 -21.557 1.00 76.00 125 ARG A N 1
ATOM 992 C CA . ARG A 1 125 ? 8.584 5.314 -21.117 1.00 76.00 125 ARG A CA 1
ATOM 993 C C . ARG A 1 125 ? 9.503 4.190 -21.597 1.00 76.00 125 ARG A C 1
ATOM 995 O O . ARG A 1 125 ? 10.673 4.440 -21.873 1.00 76.00 125 ARG A O 1
ATOM 1002 N N . ARG A 1 126 ? 8.989 2.963 -21.687 1.00 77.50 126 ARG A N 1
ATOM 1003 C CA . ARG A 1 126 ? 9.753 1.796 -22.156 1.00 77.50 126 ARG A CA 1
ATOM 1004 C C . ARG A 1 126 ? 9.993 1.802 -23.664 1.00 77.50 126 ARG A C 1
ATOM 1006 O O . ARG A 1 126 ? 10.973 1.222 -24.125 1.00 77.50 126 ARG A O 1
ATOM 1013 N N . LEU A 1 127 ? 9.152 2.497 -24.426 1.00 78.25 127 LEU A N 1
ATOM 1014 C CA . LEU A 1 127 ? 9.356 2.742 -25.851 1.00 78.25 127 LEU A CA 1
ATOM 1015 C C . LEU A 1 127 ? 10.395 3.862 -26.020 1.00 78.25 127 LEU A C 1
ATOM 1017 O O . LEU A 1 127 ? 10.074 5.032 -26.190 1.00 78.25 127 LEU A O 1
ATOM 1021 N N . THR A 1 128 ? 11.671 3.496 -25.915 1.00 63.91 128 THR A N 1
ATOM 1022 C CA . THR A 1 128 ? 12.801 4.444 -25.919 1.00 63.91 128 THR A CA 1
ATOM 1023 C C . THR A 1 128 ? 13.230 4.893 -27.321 1.00 63.91 128 THR A C 1
ATOM 1025 O O . THR A 1 128 ? 13.935 5.895 -27.459 1.00 63.91 128 THR A O 1
ATOM 1028 N N . THR A 1 129 ? 12.799 4.192 -28.374 1.00 65.81 129 THR A N 1
ATOM 1029 C CA . THR A 1 129 ? 13.179 4.494 -29.761 1.00 65.81 129 THR A CA 1
ATOM 1030 C C . THR A 1 129 ? 12.226 5.535 -30.373 1.00 65.81 129 THR A C 1
ATOM 1032 O O . THR A 1 129 ? 11.016 5.337 -30.323 1.00 65.81 129 THR A O 1
ATOM 1035 N N . PRO A 1 130 ? 12.713 6.597 -31.050 1.00 60.84 130 PRO A N 1
ATOM 1036 C CA . PRO A 1 130 ? 11.869 7.642 -31.658 1.00 60.84 130 PRO A CA 1
ATOM 1037 C C . PRO A 1 130 ? 10.842 7.145 -32.690 1.00 60.84 130 PRO A C 1
ATOM 1039 O O . PRO A 1 130 ? 9.882 7.845 -33.001 1.00 60.84 130 PRO A O 1
ATOM 1042 N N . ALA A 1 131 ? 11.068 5.957 -33.256 1.00 63.56 131 ALA A N 1
ATOM 1043 C CA . ALA A 1 131 ? 10.175 5.309 -34.213 1.00 63.56 131 ALA A CA 1
ATOM 1044 C C . ALA A 1 131 ? 9.095 4.440 -33.546 1.00 63.56 131 ALA A C 1
ATOM 1046 O O . ALA A 1 131 ? 8.161 4.019 -34.226 1.00 63.56 131 ALA A O 1
ATOM 1047 N N . ALA A 1 132 ? 9.223 4.168 -32.246 1.00 71.38 132 ALA A N 1
ATOM 1048 C CA . ALA A 1 132 ? 8.323 3.294 -31.519 1.00 71.38 132 ALA A CA 1
ATOM 1049 C C . ALA A 1 132 ? 6.988 4.000 -31.237 1.00 71.38 132 ALA A C 1
ATOM 1051 O O . ALA A 1 132 ? 6.962 5.123 -30.729 1.00 71.38 132 ALA A O 1
ATOM 1052 N N . ARG A 1 133 ? 5.869 3.356 -31.581 1.00 81.06 133 ARG A N 1
ATOM 1053 C CA . ARG A 1 133 ? 4.519 3.908 -31.376 1.00 81.06 133 ARG A CA 1
ATOM 1054 C C . ARG A 1 133 ? 3.743 3.096 -30.348 1.00 81.06 133 ARG A C 1
ATOM 1056 O O . ARG A 1 133 ? 3.692 1.873 -30.443 1.00 81.06 133 ARG A O 1
ATOM 1063 N N . LEU A 1 134 ? 3.119 3.796 -29.399 1.00 86.44 134 LEU A N 1
ATOM 1064 C CA . LEU A 1 134 ? 2.114 3.227 -28.506 1.00 86.44 134 LEU A CA 1
ATOM 1065 C C . LEU A 1 134 ? 0.728 3.469 -29.102 1.00 86.44 134 LEU A C 1
ATOM 1067 O O . LEU A 1 134 ? 0.286 4.617 -29.176 1.00 86.44 134 LEU A O 1
ATOM 1071 N N . ASP A 1 135 ? 0.054 2.395 -29.486 1.00 88.88 135 ASP A N 1
ATOM 1072 C CA . ASP A 1 135 ? -1.376 2.400 -29.759 1.00 88.88 135 ASP A CA 1
ATOM 1073 C C . ASP A 1 135 ? -2.122 2.002 -28.479 1.00 88.88 135 ASP A C 1
ATOM 1075 O O . ASP A 1 135 ? -1.888 0.935 -27.907 1.00 88.88 135 ASP A O 1
ATOM 1079 N N . TRP A 1 136 ? -2.954 2.908 -27.971 1.00 89.94 136 TRP A N 1
ATOM 1080 C CA . TRP A 1 136 ? -3.646 2.752 -26.693 1.00 89.94 136 TRP A CA 1
ATOM 1081 C C . TRP A 1 136 ? -5.149 2.795 -26.930 1.00 89.94 136 TRP A C 1
ATOM 1083 O O . TRP A 1 136 ? -5.715 3.871 -27.130 1.00 89.94 136 TRP A O 1
ATOM 1093 N N . ASP A 1 137 ? -5.780 1.629 -26.861 1.00 89.62 137 ASP A N 1
ATOM 1094 C CA . ASP A 1 137 ? -7.216 1.455 -27.045 1.00 89.62 137 ASP A CA 1
ATOM 1095 C C . ASP A 1 137 ? -7.841 1.042 -25.710 1.00 89.62 137 ASP A C 1
ATOM 1097 O O . ASP A 1 137 ? -7.643 -0.063 -25.211 1.00 89.62 137 ASP A O 1
ATOM 1101 N N . CYS A 1 138 ? -8.566 1.958 -25.081 1.00 86.19 138 CYS A N 1
ATOM 1102 C CA . CYS A 1 138 ? -9.266 1.695 -23.832 1.00 86.19 138 CYS A CA 1
ATOM 1103 C C . CYS A 1 138 ? -10.749 1.926 -24.067 1.00 86.19 138 CYS A C 1
ATOM 1105 O O . CYS A 1 138 ? -11.129 3.012 -24.504 1.00 86.19 138 CYS A O 1
ATOM 1107 N N . ALA A 1 139 ? -11.584 0.935 -23.746 1.00 82.81 139 ALA A N 1
ATOM 1108 C CA . ALA A 1 139 ? -13.019 1.060 -23.953 1.00 82.81 139 ALA A CA 1
ATOM 1109 C C . ALA A 1 139 ? -13.577 2.308 -23.239 1.00 82.81 139 ALA A C 1
ATOM 1111 O O . ALA A 1 139 ? -13.367 2.505 -22.039 1.00 82.81 139 ALA A O 1
ATOM 1112 N N . GLU A 1 140 ? -14.316 3.138 -23.984 1.00 68.56 140 GLU A N 1
ATOM 1113 C CA . GLU A 1 140 ? -14.797 4.462 -23.546 1.00 68.56 140 GLU A CA 1
ATOM 1114 C C . GLU A 1 140 ? -15.704 4.414 -22.302 1.00 68.56 140 GLU A C 1
ATOM 1116 O O . GLU A 1 140 ? -15.852 5.411 -21.602 1.00 68.56 140 GLU A O 1
ATOM 1121 N N . ASN A 1 141 ? -16.279 3.247 -21.990 1.00 69.25 141 ASN A N 1
ATOM 1122 C CA . ASN A 1 141 ? -17.219 3.042 -20.886 1.00 69.25 141 ASN A CA 1
ATOM 1123 C C . ASN A 1 141 ? -16.629 2.252 -19.703 1.00 69.25 141 ASN A C 1
ATOM 1125 O O . ASN A 1 141 ? -17.368 1.570 -18.986 1.00 69.25 141 ASN A O 1
ATOM 1129 N N . LEU A 1 142 ? -15.312 2.301 -19.475 1.00 81.00 142 LEU A N 1
ATOM 1130 C CA . LEU A 1 142 ? -14.743 1.785 -18.227 1.00 81.00 142 LEU A CA 1
ATOM 1131 C C . LEU A 1 142 ? -15.165 2.691 -17.056 1.00 81.00 142 LEU A C 1
ATOM 1133 O O . LEU A 1 142 ? -14.796 3.863 -17.036 1.00 81.00 142 LEU A O 1
ATOM 1137 N N . PRO A 1 143 ? -15.911 2.192 -16.053 1.00 80.56 143 PRO A N 1
ATOM 1138 C CA . PRO A 1 143 ? -16.242 3.009 -14.897 1.00 80.56 143 PRO A CA 1
ATOM 1139 C C . PRO A 1 143 ? -15.020 3.128 -13.989 1.00 80.56 143 PRO A C 1
ATOM 1141 O O . PRO A 1 143 ? -14.309 2.146 -13.745 1.00 80.56 143 PRO A O 1
ATOM 1144 N N . ASP A 1 144 ? -14.816 4.328 -13.460 1.00 84.88 144 ASP A N 1
ATOM 1145 C CA . ASP A 1 144 ? -13.689 4.609 -12.588 1.00 84.88 144 ASP A CA 1
ATOM 1146 C C . ASP A 1 144 ? -13.961 4.109 -11.166 1.00 84.88 144 ASP A C 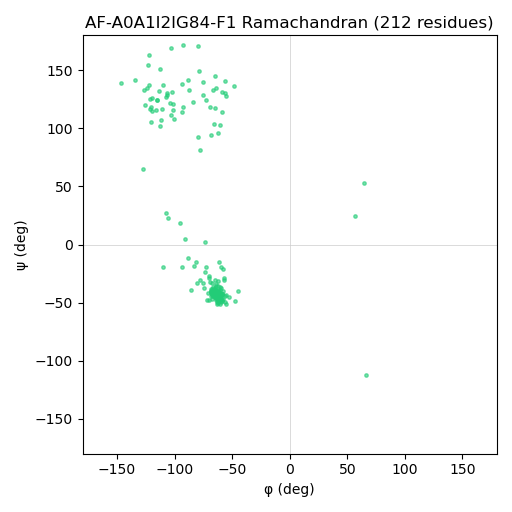1
ATOM 1148 O O . ASP A 1 144 ? -14.606 4.770 -10.350 1.00 84.88 144 ASP A O 1
ATOM 1152 N N . LEU A 1 145 ? -13.541 2.874 -10.899 1.00 85.06 145 LEU A N 1
ATOM 1153 C CA . LEU A 1 145 ? -13.735 2.219 -9.611 1.00 85.06 145 LEU A CA 1
ATOM 1154 C C . LEU A 1 145 ? -12.572 2.539 -8.664 1.00 85.06 145 LEU A C 1
ATOM 1156 O O . LEU A 1 145 ? -11.418 2.516 -9.102 1.00 85.06 145 LEU A O 1
ATOM 1160 N N . PRO A 1 146 ? -12.837 2.745 -7.361 1.00 82.88 146 PRO A N 1
ATOM 1161 C CA . PRO A 1 146 ? -11.771 2.795 -6.375 1.00 82.88 146 PRO A CA 1
ATOM 1162 C C . PRO A 1 146 ? -11.074 1.431 -6.305 1.00 82.88 146 PRO A C 1
ATOM 1164 O O . PRO A 1 146 ? -11.728 0.384 -6.256 1.00 82.88 146 PRO A O 1
ATOM 1167 N N . LEU A 1 147 ? -9.744 1.442 -6.290 1.00 81.38 147 LEU A N 1
ATOM 1168 C CA . LEU A 1 147 ? -8.922 0.247 -6.138 1.00 81.38 147 LEU A CA 1
ATOM 1169 C C . LEU A 1 147 ? -8.236 0.265 -4.777 1.00 81.38 147 LEU A C 1
ATOM 1171 O O . LEU A 1 147 ? -7.714 1.284 -4.330 1.00 81.38 147 LEU A O 1
ATOM 1175 N N . ALA A 1 148 ? -8.217 -0.892 -4.114 1.00 78.69 148 ALA A N 1
ATOM 1176 C CA . ALA A 1 148 ? -7.378 -1.053 -2.934 1.00 78.69 148 ALA A CA 1
ATOM 1177 C C . ALA A 1 148 ? -5.892 -0.948 -3.342 1.00 78.69 148 ALA A C 1
ATOM 1179 O O . ALA A 1 148 ? -5.537 -1.460 -4.410 1.00 78.69 148 ALA A O 1
ATOM 1180 N N . PRO A 1 149 ? -5.012 -0.371 -2.502 1.00 69.88 149 PRO A N 1
ATOM 1181 C CA . PRO A 1 149 ? -3.597 -0.174 -2.821 1.00 69.88 149 PRO A CA 1
ATOM 1182 C C . PRO A 1 149 ? -2.907 -1.418 -3.396 1.00 69.88 149 PRO A C 1
ATOM 1184 O O . PRO A 1 149 ? -2.300 -1.398 -4.463 1.00 69.88 149 PRO A O 1
ATOM 1187 N N . ASP A 1 150 ? -3.080 -2.563 -2.747 1.00 71.50 150 ASP A N 1
ATOM 1188 C CA . ASP A 1 150 ? -2.489 -3.825 -3.174 1.00 71.50 150 ASP A CA 1
ATOM 1189 C C . ASP A 1 150 ? -3.144 -4.427 -4.432 1.00 71.50 150 ASP A C 1
ATOM 1191 O O . ASP A 1 150 ? -2.506 -5.226 -5.118 1.00 71.50 150 ASP A O 1
ATOM 1195 N N . GLN A 1 151 ? -4.367 -4.030 -4.804 1.00 80.25 151 GLN A N 1
ATOM 1196 C CA . GLN A 1 151 ? -4.941 -4.357 -6.117 1.00 80.25 151 GLN A CA 1
ATOM 1197 C C . GLN A 1 151 ? -4.264 -3.556 -7.233 1.00 80.25 151 GLN A C 1
ATOM 1199 O O . GLN A 1 151 ? -3.847 -4.161 -8.223 1.00 80.25 151 GLN A O 1
ATOM 1204 N N . ALA A 1 152 ? -4.107 -2.241 -7.052 1.00 81.00 152 ALA A N 1
ATOM 1205 C CA . ALA A 1 152 ? -3.415 -1.377 -8.009 1.00 81.00 152 ALA A CA 1
ATOM 1206 C C . ALA A 1 152 ? -1.971 -1.858 -8.234 1.00 81.00 152 ALA A C 1
ATOM 1208 O O . ALA A 1 152 ? -1.555 -2.082 -9.371 1.00 81.00 152 ALA A O 1
ATOM 1209 N N . LEU A 1 153 ? -1.245 -2.159 -7.150 1.00 78.50 153 LEU A N 1
ATOM 1210 C CA . LEU A 1 153 ? 0.118 -2.698 -7.210 1.00 78.50 153 LEU A CA 1
ATOM 1211 C C . LEU A 1 153 ? 0.203 -4.046 -7.940 1.00 78.50 153 LEU A C 1
ATOM 1213 O O . LEU A 1 153 ? 1.122 -4.256 -8.731 1.00 78.50 153 LEU A O 1
ATOM 1217 N N . ARG A 1 154 ? -0.737 -4.974 -7.695 1.00 82.06 154 ARG A N 1
ATOM 1218 C CA . ARG A 1 154 ? -0.766 -6.275 -8.391 1.00 82.06 154 ARG A CA 1
ATOM 1219 C C . ARG A 1 154 ? -1.000 -6.110 -9.887 1.00 82.06 154 ARG A C 1
ATOM 1221 O O . ARG A 1 154 ? -0.341 -6.795 -10.665 1.00 82.06 154 ARG A O 1
ATOM 1228 N N . LEU A 1 155 ? -1.911 -5.220 -10.283 1.00 84.69 155 LEU A N 1
ATOM 1229 C CA . LEU A 1 155 ? -2.171 -4.934 -11.692 1.00 84.69 155 LEU A CA 1
ATOM 1230 C C . LEU A 1 155 ? -0.927 -4.344 -12.363 1.00 84.69 155 LEU A C 1
ATOM 1232 O O . LEU A 1 155 ? -0.465 -4.876 -13.369 1.00 84.69 155 LEU A O 1
ATOM 1236 N N . LEU A 1 156 ? -0.347 -3.302 -11.765 1.00 81.44 156 LEU A N 1
ATOM 1237 C CA . LEU A 1 156 ? 0.849 -2.637 -12.282 1.00 81.44 156 LEU A CA 1
ATOM 1238 C C . LEU A 1 156 ? 2.028 -3.603 -12.407 1.00 81.44 156 LEU A C 1
ATOM 1240 O O . LEU A 1 156 ? 2.705 -3.619 -13.433 1.00 81.44 156 LEU A O 1
ATOM 1244 N N . ARG A 1 157 ? 2.245 -4.452 -11.396 1.00 83.88 157 ARG A N 1
ATOM 1245 C CA . ARG A 1 157 ? 3.273 -5.496 -11.439 1.00 83.88 157 ARG A CA 1
ATOM 1246 C C . ARG A 1 157 ? 3.018 -6.480 -12.571 1.00 83.88 157 ARG A C 1
ATOM 1248 O O . ARG A 1 157 ? 3.934 -6.760 -13.331 1.00 83.88 157 ARG A O 1
ATOM 1255 N N . ARG A 1 158 ? 1.786 -6.976 -12.703 1.00 84.94 158 ARG A N 1
ATOM 1256 C CA . ARG A 1 158 ? 1.458 -7.966 -13.727 1.00 84.94 158 ARG A CA 1
ATOM 1257 C C . ARG A 1 158 ? 1.656 -7.414 -15.133 1.00 84.94 158 ARG A C 1
ATOM 1259 O O . ARG A 1 158 ? 2.216 -8.103 -15.974 1.00 84.94 158 ARG A O 1
ATOM 1266 N N . VAL A 1 159 ? 1.228 -6.176 -15.377 1.00 84.69 159 VAL A N 1
ATOM 1267 C CA . VAL A 1 159 ? 1.442 -5.526 -16.674 1.00 84.69 159 VAL A CA 1
ATOM 1268 C C . VAL A 1 159 ? 2.932 -5.299 -16.925 1.00 84.69 159 VAL A C 1
ATOM 1270 O O . VAL A 1 159 ? 3.390 -5.567 -18.028 1.00 84.69 159 VAL A O 1
ATOM 1273 N N . ARG A 1 160 ? 3.710 -4.884 -15.916 1.00 81.81 160 ARG A N 1
ATOM 1274 C CA . ARG A 1 160 ? 5.172 -4.754 -16.043 1.00 81.81 160 ARG A CA 1
ATOM 1275 C C . ARG A 1 160 ? 5.847 -6.068 -16.409 1.00 81.81 160 ARG A C 1
ATOM 1277 O O . ARG A 1 160 ? 6.605 -6.067 -17.363 1.00 81.81 160 ARG A O 1
ATOM 1284 N N . GLU A 1 161 ? 5.534 -7.160 -15.714 1.00 83.00 161 GLU A N 1
ATOM 1285 C CA . GLU A 1 161 ? 6.064 -8.495 -16.028 1.00 83.00 161 GLU A CA 1
ATOM 1286 C C . GLU A 1 161 ? 5.772 -8.875 -17.485 1.00 83.00 161 GLU A C 1
ATOM 1288 O O . GLU A 1 161 ? 6.649 -9.354 -18.194 1.00 83.00 161 GLU A O 1
ATOM 1293 N N . THR A 1 162 ? 4.552 -8.607 -17.957 1.00 85.94 162 THR A N 1
ATOM 1294 C CA . THR A 1 162 ? 4.173 -8.874 -19.349 1.00 85.94 162 THR A CA 1
ATOM 1295 C C . THR A 1 162 ? 4.894 -7.961 -20.341 1.00 85.94 162 THR A C 1
ATOM 1297 O O . THR A 1 162 ? 5.288 -8.410 -21.411 1.00 85.94 162 THR A O 1
ATOM 1300 N N . LEU A 1 163 ? 5.097 -6.686 -20.006 1.00 83.75 163 LEU A N 1
ATOM 1301 C CA . LEU A 1 163 ? 5.887 -5.776 -20.833 1.00 83.75 163 LEU A CA 1
ATOM 1302 C C . LEU A 1 163 ? 7.369 -6.170 -20.850 1.00 83.75 163 LEU A C 1
ATOM 1304 O O . LEU A 1 163 ? 7.989 -6.055 -21.897 1.00 83.75 163 LEU A O 1
ATOM 1308 N N . ASP A 1 164 ? 7.932 -6.625 -19.727 1.00 80.56 164 ASP A N 1
ATOM 1309 C CA . ASP A 1 164 ? 9.307 -7.136 -19.645 1.00 80.56 164 ASP A CA 1
ATOM 1310 C C . ASP A 1 164 ? 9.475 -8.357 -20.570 1.00 80.56 164 ASP A C 1
ATOM 1312 O O . ASP A 1 164 ? 10.418 -8.402 -21.351 1.00 80.56 164 ASP A O 1
ATOM 1316 N N . GLU A 1 165 ? 8.520 -9.293 -20.552 1.00 81.94 165 GLU A N 1
ATOM 1317 C CA . GLU A 1 165 ? 8.509 -10.483 -21.418 1.00 81.94 165 GLU A CA 1
ATOM 1318 C C . GLU A 1 165 ? 8.364 -10.140 -22.914 1.00 81.94 165 GLU A C 1
ATOM 1320 O O . GLU A 1 165 ? 8.986 -10.758 -23.781 1.00 81.94 165 GLU A O 1
ATOM 1325 N N . LEU A 1 166 ? 7.533 -9.148 -23.249 1.00 81.38 166 LEU A N 1
ATOM 1326 C CA . LEU A 1 166 ? 7.270 -8.788 -24.643 1.00 81.38 166 LEU A CA 1
ATOM 1327 C C . LEU A 1 166 ? 8.359 -7.905 -25.263 1.00 81.38 166 LEU A C 1
ATOM 1329 O O . LEU A 1 166 ? 8.601 -8.020 -26.467 1.00 81.38 166 LEU A O 1
ATOM 1333 N N . LEU A 1 167 ? 8.994 -7.036 -24.472 1.00 77.44 167 LEU A N 1
ATOM 1334 C CA . LEU A 1 167 ? 9.935 -6.006 -24.932 1.00 77.44 167 LEU A CA 1
ATOM 1335 C C . LEU A 1 167 ? 11.413 -6.439 -24.867 1.00 77.44 167 LEU A C 1
ATOM 1337 O O . LEU A 1 167 ? 12.293 -5.582 -24.902 1.00 77.44 167 LEU A O 1
ATOM 1341 N N . GLU A 1 168 ? 11.705 -7.743 -24.794 1.00 69.38 168 GLU A N 1
ATOM 1342 C CA . GLU A 1 168 ? 13.088 -8.260 -24.795 1.00 69.38 168 GLU A CA 1
ATOM 1343 C C . GLU A 1 168 ? 13.901 -7.837 -26.039 1.00 69.38 168 GLU A C 1
ATOM 1345 O O . GLU A 1 168 ? 15.115 -7.661 -25.948 1.00 69.38 168 GLU A O 1
ATOM 1350 N N . ASP A 1 169 ? 13.237 -7.619 -27.182 1.00 63.72 169 ASP A N 1
ATOM 1351 C CA . ASP A 1 169 ? 13.842 -7.179 -28.446 1.00 63.72 169 ASP A CA 1
ATOM 1352 C C . ASP A 1 169 ? 13.395 -5.751 -28.817 1.00 63.72 169 ASP A C 1
ATOM 1354 O O . ASP A 1 169 ? 12.268 -5.346 -28.524 1.00 63.72 169 ASP A O 1
ATOM 1358 N N . GLN A 1 170 ? 14.235 -4.988 -29.536 1.00 61.84 170 GLN A N 1
ATOM 1359 C CA . GLN A 1 170 ? 13.848 -3.658 -30.032 1.00 61.84 170 GLN A CA 1
ATOM 1360 C C . GLN A 1 170 ? 12.719 -3.761 -31.071 1.00 61.84 170 GLN A C 1
ATOM 1362 O O . GLN A 1 170 ? 12.951 -4.115 -32.231 1.00 61.84 170 GLN A O 1
ATOM 1367 N N . GLY A 1 171 ? 11.492 -3.441 -30.657 1.00 62.06 171 GLY A N 1
ATOM 1368 C CA . GLY A 1 171 ? 10.328 -3.360 -31.535 1.00 62.06 171 GLY A CA 1
ATOM 1369 C C . GLY A 1 171 ? 9.909 -1.939 -31.892 1.00 62.06 171 GLY A C 1
ATOM 1370 O O . GLY A 1 171 ? 10.423 -0.950 -31.367 1.00 62.06 171 GLY A O 1
ATOM 1371 N N . GLN A 1 172 ? 8.995 -1.851 -32.858 1.00 70.25 172 GLN A N 1
ATOM 1372 C CA . GLN A 1 172 ? 8.565 -0.593 -33.478 1.00 70.25 172 GLN A CA 1
ATOM 1373 C C . GLN A 1 172 ? 7.134 -0.197 -33.098 1.00 70.25 172 GLN A C 1
ATOM 1375 O O . GLN A 1 172 ? 6.780 0.977 -33.206 1.00 70.25 172 GLN A O 1
ATOM 1380 N N . ALA A 1 173 ? 6.308 -1.133 -32.628 1.00 81.56 173 ALA A N 1
ATOM 1381 C CA . ALA A 1 173 ? 4.942 -0.823 -32.231 1.00 81.56 173 ALA A CA 1
ATOM 1382 C C . ALA A 1 173 ? 4.479 -1.682 -31.054 1.00 81.56 173 ALA A C 1
ATOM 1384 O O . ALA A 1 173 ? 4.736 -2.884 -30.994 1.00 81.56 173 ALA A O 1
ATOM 1385 N N . LEU A 1 174 ? 3.772 -1.044 -30.125 1.00 86.81 174 LEU A N 1
ATOM 1386 C CA . LEU A 1 174 ? 3.106 -1.682 -28.999 1.00 86.81 174 LEU A CA 1
ATOM 1387 C C . LEU A 1 174 ? 1.639 -1.256 -29.024 1.00 86.81 174 LEU A C 1
ATOM 1389 O O . LEU A 1 174 ? 1.347 -0.066 -28.938 1.00 86.81 174 LEU A O 1
ATOM 1393 N N . CYS A 1 175 ? 0.728 -2.215 -29.133 1.00 88.69 175 CYS A N 1
ATOM 1394 C CA . CYS A 1 175 ? -0.708 -1.995 -29.016 1.00 88.69 175 CYS A CA 1
ATOM 1395 C C . CYS A 1 175 ? -1.187 -2.570 -27.683 1.00 88.69 175 CYS A C 1
ATOM 1397 O O . CYS A 1 175 ? -0.915 -3.731 -27.371 1.00 88.69 175 CYS A O 1
ATOM 1399 N N . ILE A 1 176 ? -1.876 -1.759 -26.885 1.00 89.94 176 ILE A N 1
ATOM 1400 C CA . ILE A 1 176 ? -2.508 -2.186 -25.637 1.00 89.94 176 ILE A CA 1
ATOM 1401 C C . ILE A 1 176 ? -3.998 -1.918 -25.768 1.00 89.94 176 ILE A C 1
ATOM 1403 O O . ILE A 1 176 ? -4.414 -0.760 -25.829 1.00 89.94 176 ILE A O 1
ATOM 1407 N N . ARG A 1 177 ? -4.790 -2.992 -25.774 1.00 91.25 177 ARG A N 1
ATOM 1408 C CA . ARG A 1 177 ? -6.251 -2.928 -25.770 1.00 91.25 177 ARG A CA 1
ATOM 1409 C C . ARG A 1 177 ? -6.786 -3.331 -24.410 1.00 91.25 177 ARG A C 1
ATOM 1411 O O . ARG A 1 177 ? -6.384 -4.357 -23.864 1.00 91.25 177 ARG A O 1
ATOM 1418 N N . ILE A 1 178 ? -7.676 -2.521 -23.855 1.00 91.88 178 ILE A N 1
ATOM 1419 C CA . ILE A 1 178 ? -8.250 -2.731 -22.530 1.00 91.88 178 ILE A CA 1
ATOM 1420 C C . ILE A 1 178 ? -9.756 -2.841 -22.668 1.00 91.88 178 ILE A C 1
ATOM 1422 O O . ILE A 1 178 ? -10.432 -1.874 -23.026 1.00 91.88 178 ILE A O 1
ATOM 1426 N N . ASP A 1 179 ? -10.270 -4.012 -22.309 1.00 89.62 179 ASP A N 1
ATOM 1427 C CA . ASP A 1 179 ? -11.699 -4.282 -22.268 1.00 89.62 179 ASP A CA 1
ATOM 1428 C C . ASP A 1 179 ? -12.131 -4.757 -20.878 1.00 89.62 179 ASP A C 1
ATOM 1430 O O . ASP A 1 179 ? -11.357 -5.316 -20.091 1.00 89.62 179 ASP A O 1
ATOM 1434 N N . ARG A 1 180 ? -13.403 -4.530 -20.562 1.00 87.19 180 ARG A N 1
ATOM 1435 C CA . ARG A 1 180 ? -14.033 -4.965 -19.326 1.00 87.19 180 ARG A CA 1
ATOM 1436 C C . ARG A 1 180 ? -15.210 -5.879 -19.634 1.00 87.19 180 ARG A C 1
ATOM 1438 O O . ARG A 1 180 ? -16.253 -5.450 -20.116 1.00 87.19 180 ARG A O 1
ATOM 1445 N N . THR A 1 181 ? -15.122 -7.118 -19.161 1.00 86.56 181 THR A N 1
ATOM 1446 C CA . THR A 1 181 ? -16.237 -8.070 -19.190 1.00 86.56 181 THR A CA 1
ATOM 1447 C C . THR A 1 181 ? -16.705 -8.373 -17.766 1.00 86.56 181 THR A C 1
ATOM 1449 O O . THR A 1 181 ? -16.082 -9.130 -17.016 1.00 86.56 181 THR A O 1
ATOM 1452 N N . GLY A 1 182 ? -17.822 -7.766 -17.354 1.00 83.62 182 GLY A N 1
ATOM 1453 C CA . GLY A 1 182 ? -18.388 -7.948 -16.014 1.00 83.62 182 GLY A CA 1
ATOM 1454 C C . GLY A 1 182 ? -17.484 -7.381 -14.914 1.00 83.62 182 GLY A C 1
ATOM 1455 O O . GLY A 1 182 ? -17.332 -6.166 -14.806 1.00 83.62 182 GLY A O 1
ATOM 1456 N N . ALA A 1 183 ? -16.906 -8.256 -14.086 1.00 84.25 183 ALA A N 1
ATOM 1457 C CA . ALA A 1 183 ? -15.950 -7.911 -13.024 1.00 84.25 183 ALA A CA 1
ATOM 1458 C C . ALA A 1 183 ? -14.504 -8.291 -13.392 1.00 84.25 183 ALA A C 1
ATOM 1460 O O . ALA A 1 183 ? -13.677 -8.528 -12.516 1.00 84.25 183 ALA A O 1
ATOM 1461 N N . LYS A 1 184 ? -14.195 -8.423 -14.683 1.00 88.06 184 LYS A N 1
ATOM 1462 C CA . LYS A 1 184 ? -12.846 -8.726 -15.166 1.00 88.06 184 LYS A CA 1
ATOM 1463 C C . LYS A 1 184 ? -12.401 -7.659 -16.153 1.00 88.06 184 LYS A C 1
ATOM 1465 O O . LYS A 1 184 ? -13.168 -7.290 -17.037 1.00 88.06 184 LYS A O 1
ATOM 1470 N N . LEU A 1 185 ? -11.171 -7.199 -15.983 1.00 89.62 185 LEU A N 1
ATOM 1471 C CA . LEU A 1 185 ? -10.420 -6.450 -16.978 1.00 89.62 185 LEU A CA 1
ATOM 1472 C C . LEU A 1 185 ? -9.558 -7.415 -17.776 1.00 89.62 185 LEU A C 1
ATOM 1474 O O . LEU A 1 185 ? -8.929 -8.310 -17.203 1.00 89.62 185 LEU A O 1
ATOM 1478 N N . THR A 1 186 ? -9.510 -7.203 -19.079 1.00 90.81 186 THR A N 1
ATOM 1479 C CA . THR A 1 186 ? -8.632 -7.915 -19.997 1.00 90.81 186 THR A CA 1
ATOM 1480 C C . THR A 1 186 ? -7.752 -6.884 -20.683 1.00 90.81 186 THR A C 1
ATOM 1482 O O . THR A 1 186 ? -8.261 -5.929 -21.259 1.00 90.81 186 THR A O 1
ATOM 1485 N N . PHE A 1 187 ? -6.441 -7.079 -20.593 1.00 91.44 187 PHE A N 1
ATOM 1486 C CA . PHE A 1 187 ? -5.450 -6.353 -21.370 1.00 91.44 187 PHE A CA 1
ATOM 1487 C C . PHE A 1 187 ? -4.959 -7.293 -22.457 1.00 91.44 187 PHE A C 1
ATOM 1489 O O . PHE A 1 187 ? -4.440 -8.369 -22.152 1.00 91.44 187 PHE A O 1
ATOM 1496 N N . GLU A 1 188 ? -5.114 -6.886 -23.702 1.00 91.00 188 GLU A N 1
ATOM 1497 C CA . GLU A 1 188 ? -4.516 -7.540 -24.856 1.00 91.00 188 GLU A CA 1
ATOM 1498 C C . GLU A 1 188 ? -3.332 -6.680 -25.279 1.00 91.00 188 GLU A C 1
ATOM 1500 O O . GLU A 1 188 ? -3.495 -5.529 -25.684 1.00 91.00 188 GLU A O 1
ATOM 1505 N N . ILE A 1 189 ? -2.126 -7.209 -25.092 1.00 89.56 189 ILE A N 1
ATOM 1506 C CA . ILE A 1 189 ? -0.878 -6.505 -25.363 1.00 89.56 189 ILE A CA 1
ATOM 1507 C C . ILE A 1 189 ? -0.234 -7.176 -26.567 1.00 89.56 189 ILE A C 1
ATOM 1509 O O . ILE A 1 189 ? 0.131 -8.348 -26.505 1.00 89.56 189 ILE A O 1
ATOM 1513 N N . THR A 1 190 ? -0.101 -6.428 -27.654 1.00 86.88 190 THR A N 1
ATOM 1514 C CA . THR A 1 190 ? 0.518 -6.885 -28.899 1.00 86.88 190 THR A CA 1
ATOM 1515 C C . THR A 1 190 ? 1.779 -6.078 -29.147 1.00 86.88 190 THR A C 1
ATOM 1517 O O . THR A 1 190 ? 1.733 -4.850 -29.184 1.00 86.88 190 THR A O 1
ATOM 1520 N N . HIS A 1 191 ? 2.905 -6.757 -29.315 1.00 84.50 191 HIS A N 1
ATOM 1521 C CA . HIS A 1 191 ? 4.192 -6.153 -29.622 1.00 84.50 191 HIS A CA 1
ATOM 1522 C C . HIS A 1 191 ? 4.661 -6.593 -31.010 1.00 84.50 191 HIS A C 1
ATOM 1524 O O . HIS A 1 191 ? 4.789 -7.788 -31.282 1.00 84.50 191 HIS A O 1
ATOM 1530 N N . GLU A 1 192 ? 4.936 -5.624 -31.880 1.00 80.12 192 GLU A N 1
ATOM 1531 C CA . GLU A 1 192 ? 5.499 -5.854 -33.207 1.00 80.12 192 GLU A CA 1
ATOM 1532 C C . GLU A 1 192 ? 6.999 -5.544 -33.201 1.00 80.12 192 GLU A C 1
ATOM 1534 O O . GLU A 1 192 ? 7.441 -4.407 -32.987 1.00 80.12 192 GLU A O 1
ATOM 1539 N N . ASN A 1 193 ? 7.794 -6.584 -33.437 1.00 72.44 193 ASN A N 1
ATOM 1540 C CA . ASN A 1 193 ? 9.246 -6.498 -33.473 1.00 72.44 193 ASN A CA 1
ATOM 1541 C C . ASN A 1 193 ? 9.777 -6.250 -34.898 1.00 72.44 193 ASN A C 1
ATOM 1543 O O . ASN A 1 193 ? 9.055 -6.326 -35.894 1.00 72.44 193 ASN A O 1
ATOM 1547 N N . ALA A 1 194 ? 11.080 -5.982 -35.008 1.00 66.94 194 ALA A N 1
ATOM 1548 C CA . ALA A 1 194 ? 11.747 -5.723 -36.287 1.00 66.94 194 ALA A CA 1
ATOM 1549 C C . ALA A 1 194 ? 11.698 -6.901 -37.287 1.00 66.94 194 ALA A C 1
ATOM 1551 O O . ALA A 1 194 ? 11.971 -6.704 -38.468 1.00 66.94 194 ALA A O 1
ATOM 1552 N N . THR A 1 195 ? 11.358 -8.116 -36.840 1.00 66.38 195 THR A N 1
ATOM 1553 C CA . THR A 1 195 ? 11.185 -9.295 -37.703 1.00 66.38 195 THR A CA 1
ATOM 1554 C C . THR A 1 195 ? 9.745 -9.474 -38.204 1.00 66.38 195 THR A C 1
ATOM 1556 O O . THR A 1 195 ? 9.476 -10.456 -38.894 1.00 66.38 195 THR A O 1
ATOM 1559 N N . HIS A 1 196 ? 8.839 -8.530 -37.900 1.00 66.31 196 HIS A N 1
ATOM 1560 C CA . HIS A 1 196 ? 7.410 -8.540 -38.259 1.00 66.31 196 HIS A CA 1
ATOM 1561 C C . HIS A 1 196 ? 6.649 -9.783 -37.772 1.00 66.31 196 HIS A C 1
ATOM 1563 O O . HIS A 1 196 ? 5.621 -10.156 -38.339 1.00 66.31 196 HIS A O 1
ATOM 1569 N N . VAL A 1 197 ? 7.136 -10.436 -36.711 1.00 72.62 197 VAL A N 1
ATOM 1570 C CA . VAL A 1 197 ? 6.406 -11.516 -36.042 1.00 72.62 197 VAL A CA 1
ATOM 1571 C C . VAL A 1 197 ? 5.757 -10.928 -34.789 1.00 72.62 197 VAL A C 1
ATOM 1573 O O . VAL A 1 197 ? 6.477 -10.625 -33.832 1.00 72.62 197 VAL A O 1
ATOM 1576 N N . PRO A 1 198 ? 4.425 -10.743 -34.765 1.00 75.00 198 PRO A N 1
ATOM 1577 C CA . PRO A 1 198 ? 3.752 -10.174 -33.607 1.00 75.00 198 PRO A CA 1
ATOM 1578 C C . PRO A 1 198 ? 3.839 -11.136 -32.418 1.00 75.00 198 PRO A C 1
ATOM 1580 O O . PRO A 1 198 ? 3.591 -12.338 -32.548 1.00 75.00 198 PRO A O 1
ATOM 1583 N N . ARG A 1 199 ? 4.197 -10.603 -31.248 1.00 82.44 199 ARG A N 1
ATOM 1584 C CA . ARG A 1 199 ? 4.068 -11.295 -29.962 1.00 82.44 199 ARG A CA 1
ATOM 1585 C C . ARG A 1 199 ? 2.842 -10.754 -29.244 1.00 82.44 199 ARG A C 1
ATOM 1587 O O . ARG A 1 199 ? 2.690 -9.543 -29.112 1.00 82.44 199 ARG A O 1
ATOM 1594 N N . GLU A 1 200 ? 1.997 -11.646 -28.755 1.00 86.56 200 GLU A N 1
ATOM 1595 C CA . GLU A 1 200 ? 0.746 -11.291 -28.090 1.00 86.56 200 GLU A CA 1
ATOM 1596 C C . GLU A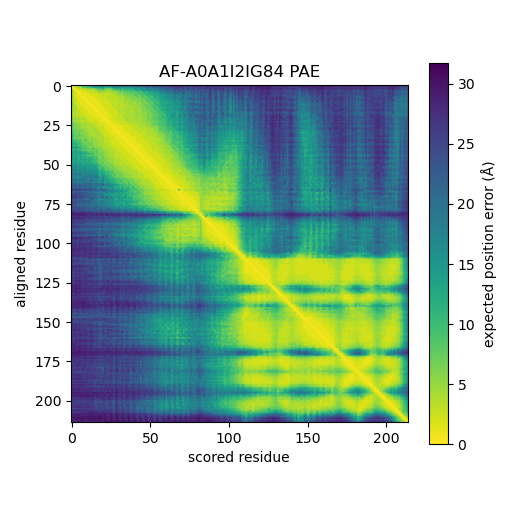 1 200 ? 0.714 -11.875 -26.681 1.00 86.56 200 GLU A C 1
ATOM 1598 O O . GLU A 1 200 ? 1.067 -13.036 -26.464 1.00 86.56 200 GLU A O 1
ATOM 1603 N N . ALA A 1 201 ? 0.253 -11.080 -25.721 1.00 87.50 201 ALA A N 1
ATOM 1604 C CA . ALA A 1 201 ? -0.001 -11.523 -24.362 1.00 87.50 201 ALA A CA 1
ATOM 1605 C C . ALA A 1 201 ? -1.351 -11.004 -23.871 1.00 87.50 201 ALA A C 1
ATOM 1607 O O . ALA A 1 201 ? -1.736 -9.862 -24.118 1.00 87.50 201 ALA A O 1
ATOM 1608 N N . ILE A 1 202 ? -2.056 -11.851 -23.121 1.00 88.38 202 ILE A N 1
ATOM 1609 C CA . ILE A 1 202 ? -3.354 -11.513 -22.540 1.00 88.38 202 ILE A CA 1
ATOM 1610 C C . ILE A 1 202 ? -3.235 -11.526 -21.020 1.00 88.38 202 ILE A C 1
ATOM 1612 O O . ILE A 1 202 ? -3.046 -12.579 -20.402 1.00 88.38 202 ILE A O 1
ATOM 1616 N N . VAL A 1 203 ? -3.415 -10.364 -20.397 1.00 87.19 203 VAL A N 1
ATOM 1617 C CA . VAL A 1 203 ? -3.472 -10.224 -18.940 1.00 87.19 203 VAL A CA 1
ATOM 1618 C C . VAL A 1 203 ? -4.923 -10.088 -18.513 1.00 87.19 203 VAL A C 1
ATOM 1620 O O . VAL A 1 203 ? -5.622 -9.161 -18.905 1.00 87.19 203 VAL A O 1
ATOM 1623 N N . ARG A 1 204 ? -5.386 -11.008 -17.664 1.00 89.12 204 ARG A N 1
ATOM 1624 C CA . ARG A 1 204 ? -6.722 -10.940 -17.064 1.00 89.12 204 ARG A CA 1
ATOM 1625 C C . ARG A 1 204 ? -6.609 -10.546 -15.603 1.00 89.12 204 ARG A C 1
ATOM 1627 O O . ARG A 1 204 ? -5.891 -11.190 -14.842 1.00 89.12 204 ARG A O 1
ATOM 1634 N N . PHE A 1 205 ? -7.358 -9.529 -15.210 1.00 86.00 205 PHE A N 1
ATOM 1635 C CA . PHE A 1 205 ? -7.373 -9.002 -13.856 1.00 86.00 205 PHE A CA 1
ATOM 1636 C C . PHE A 1 205 ? -8.801 -8.964 -13.316 1.00 86.00 205 PHE A C 1
ATOM 1638 O O . PHE A 1 205 ? -9.727 -8.536 -14.000 1.00 86.00 205 PHE A O 1
ATOM 1645 N N . ALA A 1 206 ? -9.006 -9.437 -12.088 1.00 84.62 206 ALA A N 1
ATOM 1646 C CA . ALA A 1 206 ? -10.313 -9.377 -11.444 1.00 84.62 206 ALA A CA 1
ATOM 1647 C C . ALA A 1 206 ? -10.506 -8.003 -10.790 1.00 84.62 206 ALA A C 1
ATOM 1649 O O . ALA A 1 206 ? -9.721 -7.611 -9.930 1.00 84.62 206 ALA A O 1
ATOM 1650 N N . LEU A 1 207 ? -11.560 -7.293 -11.186 1.00 80.00 207 LEU A N 1
ATOM 1651 C CA . LEU A 1 207 ? -12.003 -6.070 -10.531 1.00 80.00 207 LEU A CA 1
ATOM 1652 C C . LEU A 1 207 ? -12.791 -6.398 -9.257 1.00 80.00 207 LEU A C 1
ATOM 1654 O O . LEU A 1 207 ? -13.485 -7.423 -9.209 1.00 80.00 207 LEU A O 1
ATOM 1658 N N . PRO A 1 208 ? -12.744 -5.520 -8.240 1.00 71.06 208 PRO A N 1
ATOM 1659 C CA . PRO A 1 208 ? -13.671 -5.610 -7.127 1.00 71.06 208 PRO A CA 1
ATOM 1660 C C . PRO A 1 208 ? -15.107 -5.566 -7.659 1.00 71.06 208 PRO A C 1
ATOM 1662 O O . PRO A 1 208 ? -15.425 -4.837 -8.606 1.00 71.06 208 PRO A O 1
ATOM 1665 N N . ARG A 1 209 ? -15.991 -6.372 -7.060 1.00 64.75 209 ARG A N 1
ATOM 1666 C CA . ARG A 1 209 ? -17.426 -6.182 -7.274 1.00 64.75 209 ARG A CA 1
ATOM 1667 C C . ARG A 1 209 ? -17.746 -4.766 -6.811 1.00 64.75 209 ARG A C 1
ATOM 1669 O O . ARG A 1 209 ? -17.316 -4.372 -5.732 1.00 64.75 209 ARG A O 1
ATOM 1676 N N . ALA A 1 210 ? -18.460 -4.010 -7.640 1.00 56.44 210 ALA A N 1
ATOM 1677 C CA . ALA A 1 210 ? -19.106 -2.802 -7.164 1.00 56.44 210 ALA A CA 1
ATOM 1678 C C . ALA A 1 210 ? -20.114 -3.265 -6.109 1.00 56.44 210 ALA A C 1
ATOM 1680 O O . ALA A 1 210 ? -21.191 -3.752 -6.458 1.00 56.44 210 ALA A O 1
ATOM 1681 N N . ASP A 1 211 ? -19.723 -3.229 -4.836 1.00 45.81 211 ASP A N 1
ATOM 1682 C CA . ASP A 1 211 ? -20.683 -3.374 -3.759 1.00 45.81 211 ASP A CA 1
ATOM 1683 C C . ASP A 1 211 ? -21.670 -2.233 -3.957 1.00 45.81 211 ASP A C 1
ATOM 1685 O O . ASP A 1 211 ? -21.322 -1.051 -3.952 1.00 45.81 211 ASP A O 1
ATOM 1689 N N . THR A 1 212 ? -22.899 -2.624 -4.273 1.00 42.78 212 THR A N 1
ATOM 1690 C CA . THR A 1 212 ? -24.014 -1.702 -4.393 1.00 42.78 212 THR A CA 1
ATOM 1691 C C . THR A 1 212 ? -24.252 -1.218 -2.971 1.00 42.78 212 THR A C 1
ATOM 1693 O O . THR A 1 212 ? -24.872 -1.924 -2.181 1.00 42.78 212 THR A O 1
ATOM 1696 N N . GLY A 1 213 ? -23.648 -0.085 -2.613 1.00 36.22 213 GLY A N 1
ATOM 1697 C CA . GLY A 1 213 ? -23.940 0.602 -1.366 1.00 36.22 213 GLY A CA 1
ATOM 1698 C C . GLY A 1 213 ? -25.411 0.995 -1.380 1.00 36.22 213 GLY A C 1
ATOM 1699 O O . GLY A 1 213 ? -25.793 1.916 -2.101 1.00 36.22 213 GLY A O 1
ATOM 1700 N N . ALA A 1 214 ? -26.211 0.230 -0.643 1.00 32.22 214 ALA A N 1
ATOM 1701 C CA . ALA A 1 214 ? -27.551 0.575 -0.193 1.00 32.22 214 ALA A CA 1
ATOM 1702 C C . ALA A 1 214 ? -27.465 1.078 1.251 1.00 32.22 214 ALA A C 1
ATOM 1704 O O . ALA A 1 214 ? -26.630 0.526 2.007 1.00 32.22 214 ALA A O 1
#

Mean predicted aligned error: 14.56 Å

pLDDT: mean 80.02, std 11.99, range [32.22, 96.81]

Solvent-accessible surface area (backbone atoms only — not comparable to full-atom values): 11901 Å² total; per-residue (Å²): 134,82,62,65,67,59,55,52,51,51,52,51,52,50,51,52,50,53,52,50,52,53,52,50,50,54,50,49,55,48,52,50,50,51,49,52,49,53,50,49,52,53,51,50,53,49,52,51,51,52,52,50,52,48,52,53,50,53,49,49,53,49,54,50,51,54,50,50,52,53,52,47,54,52,38,52,47,51,52,72,68,67,56,61,68,71,58,38,51,51,34,51,53,51,49,51,54,53,51,56,52,47,55,51,67,78,59,55,35,53,32,45,58,52,40,52,50,51,49,53,51,49,56,52,64,71,50,75,50,96,77,37,44,79,46,80,44,62,56,91,81,68,76,76,43,80,38,56,58,73,54,38,50,50,51,53,50,52,52,47,56,52,47,56,69,65,56,76,56,82,47,45,39,37,37,41,36,40,48,75,62,91,52,30,38,37,36,44,39,38,33,32,35,82,83,72,59,72,47,76,48,77,49,77,43,79,48,76,73,82,74,81,85,122

Secondary structure (DSSP, 8-state):
--SHHHHHHHHHHHHHHHHHHHHHHHHHHHHHHHHHHHHHHHHHHHHHHHHHHHHHHHHHHHHHHHHHHHHHHHHHHHHHT---HHHHHHHHHHHHHHHHHHHHHHS---BHHHHHHHHHHHHHHH--STT-EEEEEE-TT----B--HHHHHHHHHHHHHHHHHH-SS-EEEEEEEEEEETTEEEEEEEEEETTS-EEEEEEEEEPPP-----